Protein AF-A0A968H3D3-F1 (afdb_monomer_lite)

pLDDT: mean 86.33, std 16.42, range [40.34, 98.81]

Structure (mmCIF, N/CA/C/O backbone):
data_AF-A0A968H3D3-F1
#
_entry.id   AF-A0A968H3D3-F1
#
loop_
_atom_site.group_PDB
_atom_site.id
_atom_site.type_symbol
_atom_site.label_atom_id
_atom_site.label_alt_id
_atom_site.label_comp_id
_atom_site.label_asym_id
_atom_site.label_entity_id
_atom_site.label_seq_id
_atom_site.pdbx_PDB_ins_code
_atom_site.Cartn_x
_atom_site.Cartn_y
_atom_site.Cartn_z
_atom_site.occupancy
_atom_site.B_iso_or_equiv
_atom_site.auth_seq_id
_atom_site.auth_comp_id
_atom_site.auth_asym_id
_atom_site.auth_atom_id
_atom_site.pdbx_PDB_model_num
ATOM 1 N N . MET A 1 1 ? 1.248 72.656 77.414 1.00 42.53 1 MET A N 1
ATOM 2 C CA . MET A 1 1 ? 0.380 71.490 77.136 1.00 42.53 1 MET A CA 1
ATOM 3 C C . MET A 1 1 ? 0.170 71.412 75.631 1.00 42.53 1 MET A C 1
ATOM 5 O O . MET A 1 1 ? -0.145 72.420 75.017 1.00 42.53 1 MET A O 1
ATOM 9 N N . SER A 1 2 ? 0.508 70.263 75.048 1.00 40.34 2 SER A N 1
ATOM 10 C CA . SER A 1 2 ? 0.673 70.018 73.610 1.00 40.34 2 SER A CA 1
ATOM 11 C C . SER A 1 2 ? -0.665 69.944 72.862 1.00 40.34 2 SER A C 1
ATOM 13 O O . SER A 1 2 ? -1.553 69.200 73.268 1.00 40.34 2 SER A O 1
ATOM 15 N N . SER A 1 3 ? -0.768 70.668 71.743 1.00 40.62 3 SER A N 1
ATOM 16 C CA . SER A 1 3 ? -1.769 70.445 70.694 1.00 40.62 3 SER A CA 1
ATOM 17 C C . SER A 1 3 ? -1.180 69.486 69.652 1.00 40.62 3 SER A C 1
ATOM 19 O O . SER A 1 3 ? -0.174 69.794 69.011 1.00 40.62 3 SER A O 1
ATOM 21 N N . ARG A 1 4 ? -1.769 68.292 69.524 1.00 46.22 4 ARG A N 1
ATOM 22 C CA . ARG A 1 4 ? -1.432 67.283 68.508 1.00 46.22 4 ARG A CA 1
ATOM 23 C C . ARG A 1 4 ? -2.365 67.448 67.307 1.00 46.22 4 ARG A C 1
ATOM 25 O O . ARG A 1 4 ? -3.536 67.094 67.390 1.00 46.22 4 ARG A O 1
ATOM 32 N N . ALA A 1 5 ? -1.826 67.899 66.177 1.00 46.91 5 ALA A N 1
ATOM 33 C CA . ALA A 1 5 ? -2.468 67.766 64.873 1.00 46.91 5 ALA A CA 1
ATOM 34 C C . ALA A 1 5 ? -2.236 66.345 64.319 1.00 46.91 5 ALA A C 1
ATOM 36 O O . ALA A 1 5 ? -1.096 65.904 64.160 1.00 46.91 5 ALA A O 1
ATOM 37 N N . GLN A 1 6 ? -3.317 65.613 64.042 1.00 51.62 6 GLN A N 1
ATOM 38 C CA . GLN A 1 6 ? -3.284 64.318 63.360 1.00 51.62 6 GLN A CA 1
ATOM 39 C C . GLN A 1 6 ? -3.041 64.514 61.856 1.00 51.62 6 GLN A C 1
ATOM 41 O O . GLN A 1 6 ? -3.842 65.127 61.156 1.00 51.62 6 GLN A O 1
ATOM 46 N N . SER A 1 7 ? -1.943 63.949 61.348 1.00 45.75 7 SER A N 1
ATOM 47 C CA . SER A 1 7 ? -1.668 63.802 59.916 1.00 45.75 7 SER A CA 1
ATOM 48 C C . SER A 1 7 ? -2.278 62.490 59.409 1.00 45.75 7 SER A C 1
ATOM 50 O O . SER A 1 7 ? -1.820 61.398 59.754 1.00 45.75 7 SER A O 1
ATOM 52 N N . ALA A 1 8 ? -3.332 62.591 58.597 1.00 50.09 8 ALA A N 1
ATOM 53 C CA . ALA A 1 8 ? -3.957 61.458 57.923 1.00 50.09 8 ALA A CA 1
ATOM 54 C C . ALA A 1 8 ? -3.057 60.950 56.778 1.00 50.09 8 ALA A C 1
ATOM 56 O O . ALA A 1 8 ? -3.019 61.516 55.683 1.00 50.09 8 ALA A O 1
ATOM 57 N N . ARG A 1 9 ? -2.328 59.852 57.016 1.00 47.88 9 ARG A N 1
ATOM 58 C CA . ARG A 1 9 ? -1.594 59.118 55.973 1.00 47.88 9 ARG A CA 1
ATOM 59 C C . ARG A 1 9 ? -2.582 58.434 55.019 1.00 47.88 9 ARG A C 1
ATOM 61 O O . ARG A 1 9 ? -3.227 57.454 55.382 1.00 47.88 9 ARG A O 1
ATOM 68 N N . ARG A 1 10 ? -2.662 58.914 53.773 1.00 53.88 10 ARG A N 1
ATOM 69 C CA . ARG A 1 10 ? -3.322 58.214 52.656 1.00 53.88 10 ARG A CA 1
ATOM 70 C C . ARG A 1 10 ? -2.590 56.892 52.369 1.00 53.88 10 ARG A C 1
ATOM 72 O O . ARG A 1 10 ? -1.419 56.910 52.000 1.00 53.88 10 ARG A O 1
ATOM 79 N N . GLN A 1 11 ? -3.265 55.751 52.530 1.00 56.97 11 GLN A N 1
ATOM 80 C CA . GLN A 1 11 ? -2.747 54.440 52.111 1.00 56.97 11 GLN A CA 1
ATOM 81 C C . GLN A 1 11 ? -2.786 54.279 50.573 1.00 56.97 11 GLN A C 1
ATOM 83 O O . GLN A 1 11 ? -3.641 54.873 49.911 1.00 56.97 11 GLN A O 1
ATOM 88 N N . PRO A 1 12 ? -1.872 53.495 49.964 1.00 47.62 12 PRO A N 1
ATOM 89 C CA . PRO A 1 12 ? -1.638 53.541 48.526 1.00 47.62 12 PRO A CA 1
ATOM 90 C C . PRO A 1 12 ? -2.613 52.644 47.744 1.00 47.62 12 PRO A C 1
ATOM 92 O O . PRO A 1 12 ? -2.563 51.418 47.816 1.00 47.62 12 PRO A O 1
ATOM 95 N N . ILE A 1 13 ? -3.415 53.260 46.872 1.00 54.00 13 ILE A N 1
ATOM 96 C CA . ILE A 1 13 ? -4.361 52.628 45.920 1.00 54.00 13 ILE A CA 1
ATOM 97 C C . ILE A 1 13 ? -3.657 51.670 44.913 1.00 54.00 13 ILE A C 1
ATOM 99 O O . ILE A 1 13 ? -4.295 50.908 44.186 1.00 54.00 13 ILE A O 1
ATOM 103 N N . ARG A 1 14 ? -2.315 51.650 44.876 1.00 54.28 14 ARG A N 1
ATOM 104 C CA . ARG A 1 14 ? -1.499 50.875 43.920 1.00 54.28 14 ARG A CA 1
ATOM 105 C C . ARG A 1 14 ? -1.550 49.350 44.116 1.00 54.28 14 ARG A C 1
ATOM 107 O O . ARG A 1 14 ? -1.437 48.623 43.132 1.00 54.28 14 ARG A O 1
ATOM 114 N N . SER A 1 15 ? -1.756 48.846 45.337 1.00 56.97 15 SER A N 1
ATOM 115 C CA . SER A 1 15 ? -1.702 47.397 45.624 1.00 56.97 15 SER A CA 1
ATOM 116 C C . SER A 1 15 ? -2.916 46.616 45.093 1.00 56.97 15 SER A C 1
ATOM 118 O O . SER A 1 15 ? -2.787 45.450 44.714 1.00 56.97 15 SER A O 1
ATOM 120 N N . GLY A 1 16 ? -4.084 47.263 45.009 1.00 59.69 16 GLY A N 1
ATOM 121 C CA . GLY A 1 16 ? -5.316 46.673 44.477 1.00 59.69 16 GLY A CA 1
ATOM 122 C C . GLY A 1 16 ? -5.274 46.471 42.962 1.00 59.69 16 GLY A C 1
ATOM 123 O O . GLY A 1 16 ? -5.655 45.408 42.479 1.00 59.69 16 GLY A O 1
ATOM 124 N N . ARG A 1 17 ? -4.728 47.444 42.214 1.00 62.12 17 ARG A N 1
ATOM 125 C CA . ARG A 1 17 ? -4.589 47.365 40.746 1.00 62.12 17 ARG A CA 1
ATOM 126 C C . ARG A 1 17 ? -3.633 46.255 40.306 1.00 62.12 17 ARG A C 1
ATOM 128 O O . ARG A 1 17 ? -3.959 45.522 39.383 1.00 62.12 17 ARG A O 1
ATOM 135 N N . ALA A 1 18 ? -2.508 46.072 41.000 1.00 67.12 18 ALA A N 1
ATOM 136 C CA . ALA A 1 18 ? -1.553 45.004 40.687 1.00 67.12 18 ALA A CA 1
ATOM 137 C C . ALA A 1 18 ? -2.125 43.599 40.965 1.00 67.12 18 ALA A C 1
ATOM 139 O O . ALA A 1 18 ? -1.944 42.678 40.169 1.00 67.12 18 ALA A O 1
ATOM 140 N N . LYS A 1 19 ? -2.871 43.433 42.068 1.00 68.25 19 LYS A N 1
ATOM 141 C CA . LYS A 1 19 ? -3.573 42.174 42.374 1.00 68.25 19 LYS A CA 1
ATOM 142 C C . LYS A 1 19 ? -4.694 41.885 41.372 1.00 68.25 19 LYS A C 1
ATOM 144 O O . LYS A 1 19 ? -4.890 40.725 41.012 1.00 68.25 19 LYS A O 1
ATOM 149 N N . LEU A 1 20 ? -5.406 42.919 40.919 1.00 70.19 20 LEU A N 1
ATOM 150 C CA . LEU A 1 20 ? -6.442 42.801 39.894 1.00 70.19 20 LEU A CA 1
ATOM 151 C C . LEU A 1 20 ? -5.838 42.415 38.533 1.00 70.19 20 LEU A C 1
ATOM 153 O O . LEU A 1 20 ? -6.339 41.489 37.905 1.00 70.19 20 LEU A O 1
ATOM 157 N N . ASP A 1 21 ? -4.719 43.030 38.137 1.00 78.38 21 ASP A N 1
ATOM 158 C CA . ASP A 1 21 ? -4.013 42.717 36.885 1.00 78.38 21 ASP A CA 1
ATOM 159 C C . ASP A 1 21 ? -3.438 41.289 36.892 1.00 78.38 21 ASP A C 1
ATOM 161 O O . ASP A 1 21 ? -3.564 40.543 35.922 1.00 78.38 21 ASP A O 1
ATOM 165 N N . MET A 1 22 ? -2.895 40.833 38.028 1.00 76.94 22 MET A N 1
ATOM 166 C CA . MET A 1 22 ? -2.416 39.453 38.175 1.00 76.94 22 MET A CA 1
ATOM 167 C C . MET A 1 22 ? -3.556 38.426 38.093 1.00 76.94 22 MET A C 1
ATOM 169 O O . MET A 1 22 ? -3.393 37.370 37.478 1.00 76.94 22 MET A O 1
ATOM 173 N N . ARG A 1 23 ? -4.716 38.719 38.698 1.00 83.56 23 ARG A N 1
ATOM 174 C CA . ARG A 1 23 ? -5.911 37.863 38.598 1.00 83.56 23 ARG A CA 1
ATOM 175 C C . ARG A 1 23 ? -6.430 37.820 37.165 1.00 83.56 23 ARG A C 1
ATOM 177 O O . ARG A 1 23 ? -6.645 36.728 36.652 1.00 83.56 23 ARG A O 1
ATOM 184 N N . LEU A 1 24 ? -6.524 38.973 36.503 1.00 83.69 24 LEU A N 1
ATOM 185 C CA . LEU A 1 24 ? -6.956 39.077 35.111 1.00 83.69 24 LEU A CA 1
ATOM 186 C C . LEU A 1 24 ? -6.040 38.270 34.178 1.00 83.69 24 LEU A C 1
ATOM 188 O O . LEU A 1 24 ? -6.525 37.466 33.386 1.00 83.69 24 LEU A O 1
ATOM 192 N N . ARG A 1 25 ? -4.713 38.392 34.329 1.00 83.75 25 ARG A N 1
ATOM 193 C CA . ARG A 1 25 ? -3.731 37.615 33.550 1.00 83.75 2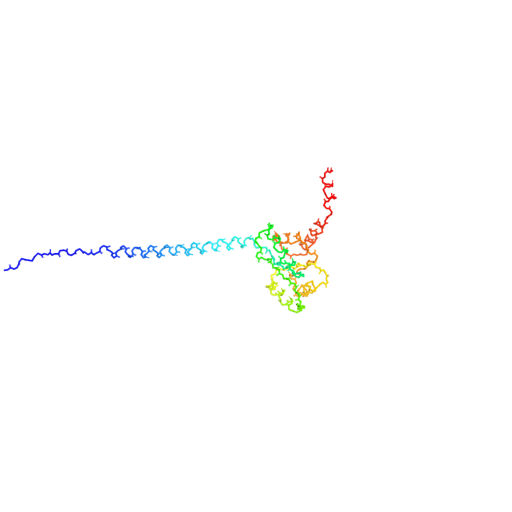5 ARG A CA 1
ATOM 194 C C . ARG A 1 25 ? -3.882 36.107 33.756 1.00 83.75 25 ARG A C 1
ATOM 196 O O . ARG A 1 25 ? -3.844 35.356 32.783 1.00 83.75 25 ARG A O 1
ATOM 203 N N . ARG A 1 26 ? -4.095 35.659 34.999 1.00 85.50 26 ARG A N 1
ATOM 204 C CA . ARG A 1 26 ? -4.333 34.238 35.312 1.00 85.50 26 ARG A CA 1
ATOM 205 C C . ARG A 1 26 ? -5.624 33.730 34.674 1.00 85.50 26 ARG A C 1
ATOM 207 O O . ARG A 1 26 ? -5.602 32.669 34.056 1.00 85.50 26 ARG A O 1
ATOM 214 N N . THR A 1 27 ? -6.709 34.498 34.754 1.00 85.50 27 THR A N 1
ATOM 215 C CA . THR A 1 27 ? -7.994 34.149 34.132 1.00 85.50 27 THR A CA 1
ATOM 216 C C . THR A 1 27 ? -7.877 34.071 32.609 1.00 85.50 27 THR A C 1
ATOM 218 O O . THR A 1 27 ? -8.320 33.092 32.014 1.00 85.50 27 THR A O 1
ATOM 221 N N . VAL A 1 28 ? -7.206 35.032 31.965 1.00 84.38 28 VAL A N 1
ATOM 222 C CA . VAL A 1 28 ? -6.965 35.009 30.509 1.00 84.38 28 VAL A CA 1
ATOM 223 C C . VAL A 1 28 ? -6.132 33.792 30.100 1.00 84.38 28 VAL A C 1
ATOM 225 O O . VAL A 1 28 ? -6.434 33.139 29.102 1.00 84.38 28 VAL A O 1
ATOM 228 N N . GLN A 1 29 ? -5.104 33.436 30.874 1.00 85.44 29 GLN A N 1
ATOM 229 C CA . GLN A 1 29 ? -4.275 32.265 30.587 1.00 85.44 29 GLN A CA 1
ATOM 230 C C . GLN A 1 29 ? -5.044 30.947 30.767 1.00 85.44 29 GLN A C 1
ATOM 232 O O . GLN A 1 29 ? -4.891 30.032 29.956 1.00 85.44 29 GLN A O 1
ATOM 237 N N . GLN A 1 30 ? -5.900 30.853 31.787 1.00 87.62 30 GLN A N 1
ATOM 238 C CA . GLN A 1 30 ? -6.786 29.706 31.997 1.00 87.62 30 GLN A CA 1
ATOM 239 C C . GLN A 1 30 ? -7.806 29.564 30.861 1.00 87.62 30 GLN A C 1
ATOM 241 O O . GLN A 1 30 ? -7.960 28.468 30.327 1.00 87.62 30 GLN A O 1
ATOM 246 N N . LEU A 1 31 ? -8.430 30.665 30.428 1.00 83.94 31 LEU A N 1
ATOM 247 C CA . LEU A 1 31 ? -9.352 30.674 29.289 1.00 83.94 31 LEU A CA 1
ATOM 248 C C . LEU A 1 31 ? -8.654 30.259 27.989 1.00 83.94 31 LEU A C 1
ATOM 250 O O . LEU A 1 31 ? -9.187 29.431 27.257 1.00 83.94 31 LEU A O 1
ATOM 254 N N . ARG A 1 32 ? -7.434 30.748 27.725 1.00 87.38 32 ARG A N 1
ATOM 255 C CA . ARG A 1 32 ? -6.638 30.315 26.561 1.00 87.38 32 ARG A CA 1
ATOM 256 C C . ARG A 1 32 ? -6.365 28.810 26.574 1.00 87.38 32 ARG A C 1
ATOM 258 O O . ARG A 1 32 ? -6.574 28.157 25.558 1.00 87.38 32 ARG A O 1
ATOM 265 N N . ARG A 1 33 ? -5.954 28.247 27.717 1.00 83.62 33 ARG A N 1
ATOM 266 C CA . ARG A 1 33 ? -5.719 26.796 27.864 1.00 83.62 33 ARG A CA 1
ATOM 267 C C . ARG A 1 33 ? -7.004 25.985 27.695 1.00 83.62 33 ARG A C 1
ATOM 269 O O . ARG A 1 33 ? -6.989 24.946 27.035 1.00 83.62 33 ARG A O 1
ATOM 276 N N . ALA A 1 34 ? -8.117 26.459 28.253 1.00 83.69 34 ALA A N 1
ATOM 277 C CA . ALA A 1 34 ? -9.422 25.821 28.105 1.00 83.69 34 ALA A CA 1
ATOM 278 C C . ALA A 1 34 ? -9.898 25.836 26.643 1.00 83.69 34 ALA A C 1
ATOM 280 O O . ALA A 1 34 ? -10.326 24.799 26.139 1.00 83.69 34 ALA A O 1
ATOM 281 N N . LEU A 1 35 ? -9.739 26.962 25.938 1.00 84.12 35 LEU A N 1
ATOM 282 C CA . LEU A 1 35 ? -10.045 27.086 24.511 1.00 84.12 35 LEU A CA 1
ATOM 283 C C . LEU A 1 35 ? -9.152 26.189 23.647 1.00 84.12 35 LEU A C 1
ATOM 285 O O . LEU A 1 35 ? -9.671 25.484 22.791 1.00 84.12 35 LEU A O 1
ATOM 289 N N . GLN A 1 36 ? -7.841 26.141 23.901 1.00 79.62 36 GLN A N 1
ATOM 290 C CA . GLN A 1 36 ? -6.923 25.229 23.201 1.00 79.62 36 GLN A CA 1
ATOM 291 C C . GLN A 1 36 ? -7.308 23.759 23.418 1.00 79.62 36 GLN A C 1
ATOM 293 O O . GLN A 1 36 ? -7.336 22.966 22.478 1.00 79.62 36 GLN A O 1
ATOM 298 N N . THR A 1 37 ? -7.675 23.397 24.648 1.00 81.94 37 THR A N 1
ATOM 299 C CA . THR A 1 37 ? -8.113 22.035 24.982 1.00 81.94 37 THR A CA 1
ATOM 300 C C . THR A 1 37 ? -9.444 21.697 24.312 1.00 81.94 37 THR A C 1
ATOM 302 O O . THR A 1 37 ? -9.612 20.591 23.795 1.00 81.94 37 THR A O 1
ATOM 305 N N . LEU A 1 38 ? -10.389 22.640 24.288 1.00 80.62 38 LEU A N 1
ATOM 306 C CA . LEU A 1 38 ? -11.679 22.479 23.624 1.00 80.62 38 LEU A CA 1
ATOM 307 C C . LEU A 1 38 ? -11.514 22.368 22.104 1.00 80.62 38 LEU A C 1
ATOM 309 O O . LEU A 1 38 ? -12.082 21.454 21.517 1.00 80.62 38 LEU A O 1
ATOM 313 N N . ALA A 1 39 ? -10.682 23.206 21.483 1.00 75.75 39 ALA A N 1
ATOM 314 C CA . ALA A 1 39 ? -10.349 23.129 20.061 1.00 75.75 39 ALA A CA 1
ATOM 315 C C . ALA A 1 39 ? -9.720 21.773 19.707 1.00 75.75 39 ALA A C 1
ATOM 317 O O . ALA A 1 39 ? -10.175 21.104 18.782 1.00 75.75 39 ALA A O 1
ATOM 318 N N . ALA A 1 40 ? -8.765 21.293 20.510 1.00 71.19 40 ALA A N 1
ATOM 319 C CA . ALA A 1 40 ? -8.177 19.967 20.335 1.00 71.19 40 ALA A CA 1
ATOM 320 C C . ALA A 1 40 ? -9.195 18.830 20.553 1.00 71.19 40 ALA A C 1
ATOM 322 O O . ALA A 1 40 ? -9.078 17.767 19.946 1.00 71.19 40 ALA A O 1
ATOM 323 N N . AR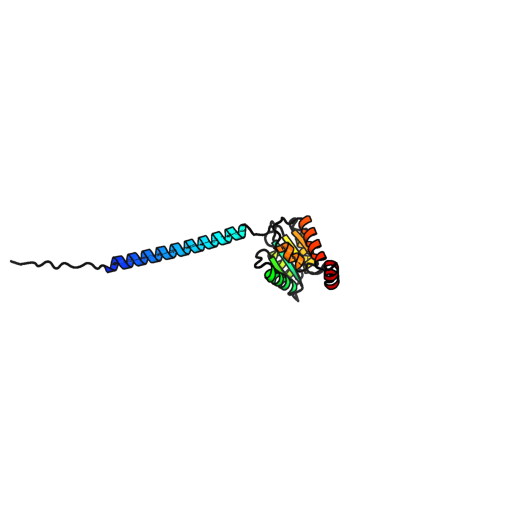G A 1 41 ? -10.203 19.007 21.419 1.00 73.38 41 ARG A N 1
ATOM 324 C CA . ARG A 1 41 ? -11.296 18.032 21.607 1.00 73.38 41 ARG A CA 1
ATOM 325 C C . ARG A 1 41 ? -12.309 18.067 20.463 1.00 73.38 41 ARG A C 1
ATOM 327 O O . ARG A 1 41 ? -12.777 17.004 20.076 1.00 73.38 41 ARG A O 1
ATOM 334 N N . ILE A 1 42 ? -12.632 19.239 19.918 1.00 70.31 42 ILE A N 1
ATOM 335 C CA . ILE A 1 42 ? -13.513 19.398 18.751 1.00 70.31 42 ILE A CA 1
ATOM 336 C C . ILE A 1 42 ? -12.838 18.819 17.504 1.00 70.31 42 ILE A C 1
ATOM 338 O O . ILE A 1 42 ? -13.479 18.061 16.783 1.00 70.31 42 ILE A O 1
ATOM 342 N N . CYS A 1 43 ? -11.544 19.087 17.304 1.00 58.62 43 CYS A N 1
ATOM 343 C CA . CYS A 1 43 ? -10.737 18.492 16.239 1.00 58.62 43 CYS A CA 1
ATOM 344 C C . CYS A 1 43 ? -10.728 16.957 16.346 1.00 58.62 43 CYS A C 1
ATOM 346 O O . CYS A 1 43 ? -11.179 16.276 15.430 1.00 58.62 43 CYS A O 1
ATOM 348 N N . ARG A 1 44 ? -10.392 16.411 17.528 1.00 58.62 44 ARG A N 1
ATOM 349 C CA . ARG A 1 44 ? -10.422 14.958 17.782 1.00 58.62 44 ARG A CA 1
ATOM 350 C C . ARG A 1 44 ? -11.816 14.333 17.645 1.00 58.62 44 ARG A C 1
ATOM 352 O O . ARG A 1 44 ? -11.929 13.188 17.220 1.00 58.62 44 ARG A O 1
ATOM 359 N N . ARG A 1 45 ? -12.891 15.052 17.995 1.00 54.72 45 ARG A N 1
ATOM 360 C CA . ARG A 1 45 ? -14.283 14.585 17.820 1.00 54.72 45 ARG A CA 1
ATOM 361 C C . ARG A 1 45 ? -14.751 14.632 16.364 1.00 54.72 45 ARG A C 1
ATOM 363 O O . ARG A 1 45 ? -15.547 13.778 15.992 1.00 54.72 45 ARG A O 1
ATOM 370 N N . ARG A 1 46 ? -14.280 15.593 15.559 1.00 51.28 46 ARG A N 1
ATOM 371 C CA . ARG A 1 46 ? -14.513 15.617 14.105 1.00 51.28 46 ARG A CA 1
ATOM 372 C C . ARG A 1 46 ? -13.736 14.498 13.411 1.00 51.28 46 ARG A C 1
ATOM 374 O O . ARG A 1 46 ? -14.357 13.732 12.694 1.00 51.28 46 ARG A O 1
ATOM 381 N N . GLN A 1 47 ? -12.452 14.323 13.733 1.00 48.72 47 GLN A N 1
ATOM 382 C CA . GLN A 1 47 ? -11.613 13.243 13.194 1.00 48.72 47 GLN A CA 1
ATOM 383 C C . GLN A 1 47 ? -12.154 11.846 13.537 1.00 48.72 47 GLN A C 1
ATOM 385 O O . GLN A 1 47 ? -12.206 10.986 12.672 1.00 48.72 47 GLN A O 1
ATOM 390 N N . ARG A 1 48 ? -12.656 11.612 14.761 1.00 46.56 48 ARG A N 1
ATOM 391 C CA . ARG A 1 48 ? -13.286 10.324 15.131 1.00 46.56 48 ARG A CA 1
ATOM 392 C C . ARG A 1 48 ? -14.570 9.987 14.363 1.00 46.56 48 ARG A C 1
ATOM 394 O O . ARG A 1 48 ? -14.987 8.838 14.399 1.00 46.56 48 ARG A O 1
ATOM 401 N N . ARG A 1 49 ? -15.217 10.962 13.719 1.00 46.88 49 ARG A N 1
ATOM 402 C CA . ARG A 1 49 ? -16.401 10.745 12.870 1.00 46.88 49 ARG A CA 1
ATOM 403 C C . ARG A 1 49 ? -16.050 10.499 11.398 1.00 46.88 49 ARG A C 1
ATOM 405 O O . ARG A 1 49 ? -16.948 10.190 10.629 1.00 46.88 49 ARG A O 1
ATOM 412 N N . THR A 1 50 ? -14.778 10.635 11.026 1.00 53.31 50 THR A N 1
ATOM 413 C CA . THR A 1 50 ? -14.283 10.573 9.642 1.00 53.31 50 THR A CA 1
ATOM 414 C C . THR A 1 50 ? -12.987 9.764 9.541 1.00 53.31 50 THR A C 1
ATOM 416 O O . THR A 1 50 ? -12.161 10.042 8.677 1.00 53.31 50 THR A O 1
ATOM 419 N N . MET A 1 51 ? -12.740 8.833 10.470 1.00 55.50 51 MET A N 1
ATOM 420 C CA . MET A 1 51 ? -11.617 7.907 10.329 1.00 55.50 51 MET A CA 1
ATOM 421 C C . MET A 1 51 ? -12.098 6.741 9.467 1.00 55.50 51 MET A C 1
ATOM 423 O O . MET A 1 51 ? -13.087 6.108 9.842 1.00 55.50 51 MET A O 1
ATOM 427 N N . PRO A 1 52 ? -11.443 6.472 8.335 1.00 63.44 52 PRO A N 1
ATOM 428 C CA . PRO A 1 52 ? -11.775 5.321 7.514 1.00 63.44 52 PRO A CA 1
ATOM 429 C C . PRO A 1 52 ? -11.559 4.034 8.306 1.00 63.44 52 PRO A C 1
ATOM 431 O O . PRO A 1 52 ? -10.735 3.971 9.225 1.00 63.44 52 PRO A O 1
ATOM 434 N N . ALA A 1 53 ? -12.339 3.012 7.963 1.00 80.25 53 ALA A N 1
ATOM 435 C CA . ALA A 1 53 ? -12.455 1.782 8.743 1.00 80.25 53 ALA A CA 1
ATOM 436 C C . ALA A 1 53 ? -11.166 0.936 8.768 1.00 80.25 53 ALA A C 1
ATOM 438 O O . ALA A 1 53 ? -11.064 -0.014 9.544 1.00 80.25 53 ALA A O 1
ATOM 439 N N . PHE A 1 54 ? -10.176 1.276 7.940 1.00 94.00 54 PHE A N 1
ATOM 440 C CA . PHE A 1 54 ? -8.953 0.510 7.746 1.00 94.00 54 PHE A CA 1
ATOM 441 C C . PHE A 1 54 ? -7.749 1.409 7.450 1.00 94.00 54 PHE A C 1
ATOM 443 O O . PHE A 1 54 ? -7.869 2.572 7.056 1.00 94.00 54 PHE A O 1
ATOM 450 N N . ARG A 1 55 ? -6.557 0.853 7.660 1.00 96.06 55 ARG A N 1
ATOM 451 C CA . ARG A 1 55 ? -5.277 1.477 7.322 1.00 96.06 55 ARG A CA 1
ATOM 452 C C . ARG A 1 55 ? -4.885 1.135 5.890 1.00 96.06 55 ARG A C 1
ATOM 454 O O . ARG A 1 55 ? -5.131 0.018 5.447 1.00 96.06 55 ARG A O 1
ATOM 461 N N . ILE A 1 56 ? -4.220 2.060 5.199 1.00 98.12 56 ILE A N 1
ATOM 462 C CA . ILE A 1 56 ? -3.722 1.844 3.837 1.00 98.12 56 ILE A CA 1
ATOM 463 C C . ILE A 1 56 ? -2.203 2.008 3.815 1.00 98.12 56 ILE A C 1
ATOM 465 O O . ILE A 1 56 ? -1.668 2.999 4.315 1.00 98.12 56 ILE A O 1
ATOM 469 N N . VAL A 1 57 ? -1.500 1.055 3.209 1.00 98.56 57 VAL A N 1
ATOM 470 C CA . VAL A 1 57 ? -0.055 1.136 2.969 1.00 98.56 57 VAL A CA 1
ATOM 471 C C . VAL A 1 57 ? 0.214 0.949 1.482 1.00 98.56 57 VAL A C 1
ATOM 473 O O . VAL A 1 57 ? -0.131 -0.079 0.914 1.00 98.56 57 VAL A O 1
ATOM 476 N N . VAL A 1 58 ? 0.840 1.936 0.850 1.00 98.75 58 VAL A N 1
ATOM 477 C CA . VAL A 1 58 ? 1.321 1.864 -0.531 1.00 98.75 58 VAL A CA 1
ATOM 478 C C . VAL A 1 58 ? 2.786 1.447 -0.502 1.00 98.75 58 VAL A C 1
ATOM 480 O O . VAL A 1 58 ? 3.606 2.135 0.102 1.00 98.75 58 VAL A O 1
ATOM 483 N N . ALA A 1 59 ? 3.114 0.334 -1.145 1.00 98.69 59 ALA A N 1
ATOM 484 C CA . ALA A 1 59 ? 4.453 -0.236 -1.195 1.00 98.69 59 ALA A CA 1
ATOM 485 C C . ALA A 1 59 ? 4.884 -0.446 -2.653 1.00 98.69 59 ALA A C 1
ATOM 487 O O . ALA A 1 59 ? 4.250 -1.199 -3.387 1.00 98.69 59 ALA A O 1
ATOM 488 N N . ALA A 1 60 ? 5.946 0.228 -3.089 1.00 98.56 60 ALA A N 1
ATOM 489 C CA . ALA A 1 60 ? 6.361 0.238 -4.494 1.00 98.56 60 ALA A CA 1
ATOM 490 C C . ALA A 1 60 ? 7.869 0.471 -4.645 1.00 98.56 60 ALA A C 1
ATOM 492 O O . ALA A 1 60 ? 8.550 0.785 -3.670 1.00 98.56 60 ALA A O 1
ATOM 493 N N . HIS A 1 61 ? 8.395 0.328 -5.861 1.00 98.12 61 HIS A N 1
ATOM 494 C CA . HIS A 1 61 ? 9.801 0.611 -6.154 1.00 98.12 61 HIS A CA 1
ATOM 495 C C . HIS A 1 61 ? 10.101 2.118 -6.135 1.00 98.12 61 HIS A C 1
ATOM 497 O O . HIS A 1 61 ? 9.357 2.919 -6.707 1.00 98.12 61 HIS A O 1
ATOM 503 N N . GLY A 1 62 ? 11.215 2.486 -5.497 1.00 96.50 62 GLY A N 1
ATOM 504 C CA . GLY A 1 62 ? 11.685 3.861 -5.338 1.00 96.50 62 GLY A CA 1
ATOM 505 C C . GLY A 1 62 ? 10.596 4.811 -4.837 1.00 96.50 62 GLY A C 1
ATOM 506 O O . GLY A 1 62 ? 9.778 4.477 -3.977 1.00 96.50 62 GLY A O 1
ATOM 507 N N . GLU A 1 63 ? 10.537 5.990 -5.451 1.00 97.56 63 GLU A N 1
ATOM 508 C CA . GLU A 1 63 ? 9.620 7.067 -5.067 1.00 97.56 63 GLU A CA 1
ATOM 509 C C . GLU A 1 63 ? 8.176 6.879 -5.566 1.00 97.56 63 GLU A C 1
ATOM 511 O O . GLU A 1 63 ? 7.320 7.732 -5.327 1.00 97.56 63 GLU A O 1
ATOM 516 N N . LEU A 1 64 ? 7.847 5.770 -6.243 1.00 97.88 64 LEU A N 1
ATOM 517 C CA . LEU A 1 64 ? 6.495 5.563 -6.771 1.00 97.88 64 LEU A CA 1
ATOM 518 C C . LEU A 1 64 ? 5.439 5.566 -5.653 1.00 97.88 64 LEU A C 1
ATOM 520 O O . LEU A 1 64 ? 4.373 6.164 -5.808 1.00 97.88 64 LEU A O 1
ATOM 524 N N . ALA A 1 65 ? 5.747 4.962 -4.500 1.00 97.62 65 ALA A N 1
ATOM 525 C CA . ALA A 1 65 ? 4.826 4.908 -3.366 1.00 97.62 65 ALA A CA 1
ATOM 526 C C . ALA A 1 65 ? 4.539 6.303 -2.786 1.00 97.62 65 ALA A C 1
ATOM 528 O O . ALA A 1 65 ? 3.380 6.657 -2.549 1.00 97.62 65 ALA A O 1
ATOM 529 N N . SER A 1 66 ? 5.578 7.115 -2.568 1.00 97.88 66 SER A N 1
ATOM 530 C CA . SER A 1 66 ? 5.430 8.477 -2.042 1.00 97.88 66 SER A CA 1
ATOM 531 C C . SER A 1 66 ? 4.769 9.403 -3.065 1.00 97.88 66 SER A C 1
ATOM 533 O O . SER A 1 66 ? 3.914 10.211 -2.691 1.00 97.88 66 SER A O 1
ATOM 535 N N . GLY A 1 67 ? 5.079 9.236 -4.354 1.00 98.06 67 GLY A N 1
ATOM 536 C CA . GLY A 1 67 ? 4.422 9.928 -5.460 1.00 98.06 67 GLY A CA 1
ATOM 537 C C . GLY A 1 67 ? 2.922 9.637 -5.522 1.00 98.06 67 GLY A C 1
ATOM 538 O O . GLY A 1 67 ? 2.124 10.569 -5.616 1.00 98.06 67 GLY A O 1
ATOM 539 N N . PHE A 1 68 ? 2.517 8.372 -5.370 1.00 96.12 68 PHE A N 1
ATOM 540 C CA . PHE A 1 68 ? 1.105 7.974 -5.303 1.00 96.12 68 PHE A CA 1
ATOM 541 C C . PHE A 1 68 ? 0.357 8.650 -4.158 1.00 96.12 68 PHE A C 1
ATOM 543 O O . PHE A 1 68 ? -0.700 9.244 -4.375 1.00 96.12 68 PHE A O 1
ATOM 550 N N . VAL A 1 69 ? 0.911 8.598 -2.944 1.00 97.62 69 VAL A N 1
ATOM 551 C CA . VAL A 1 69 ? 0.285 9.229 -1.774 1.00 97.62 69 VAL A CA 1
ATOM 552 C C . VAL A 1 69 ? 0.224 10.749 -1.934 1.00 97.62 69 VAL A C 1
ATOM 554 O O . VAL A 1 69 ? -0.788 11.361 -1.595 1.00 97.62 69 VAL A O 1
ATOM 557 N N . THR A 1 70 ? 1.260 11.362 -2.508 1.00 98.12 70 THR A N 1
ATOM 558 C CA . THR A 1 70 ? 1.282 12.802 -2.801 1.00 98.12 70 THR A CA 1
ATOM 559 C C . THR A 1 70 ? 0.205 13.184 -3.816 1.00 98.12 70 THR A C 1
ATOM 561 O O . THR A 1 70 ? -0.551 14.122 -3.572 1.00 98.12 70 THR A O 1
ATOM 564 N N . ALA A 1 71 ? 0.072 12.436 -4.914 1.00 97.81 71 ALA A N 1
ATOM 565 C CA . ALA A 1 71 ? -0.964 12.668 -5.916 1.00 97.81 71 ALA A CA 1
ATOM 566 C C . ALA A 1 71 ? -2.372 12.505 -5.326 1.00 97.81 71 ALA A C 1
ATOM 568 O O . ALA A 1 71 ? -3.227 13.368 -5.517 1.00 97.81 71 ALA A O 1
ATOM 569 N N . ALA A 1 72 ? -2.606 11.448 -4.544 1.00 96.75 72 ALA A N 1
ATOM 570 C CA . ALA A 1 72 ? -3.889 11.242 -3.879 1.00 96.75 72 ALA A CA 1
ATOM 571 C C . ALA A 1 72 ? -4.203 12.361 -2.872 1.00 96.75 72 ALA A C 1
ATOM 573 O O . ALA A 1 72 ? -5.354 12.778 -2.776 1.00 96.75 72 ALA A O 1
ATOM 574 N N . ARG A 1 73 ? -3.196 12.913 -2.178 1.00 95.56 73 ARG A N 1
ATOM 575 C CA . ARG A 1 73 ? -3.362 14.036 -1.235 1.00 95.56 73 ARG A CA 1
ATOM 576 C C . ARG A 1 73 ? -3.808 15.320 -1.924 1.00 95.56 73 ARG A C 1
ATOM 578 O O . ARG A 1 73 ? -4.581 16.074 -1.341 1.00 95.56 73 ARG A O 1
ATOM 585 N N . LEU A 1 74 ? -3.381 15.559 -3.164 1.00 96.12 74 LEU A N 1
ATOM 586 C CA . LEU A 1 74 ? -3.869 16.695 -3.955 1.00 96.12 74 LEU A CA 1
ATOM 587 C C . LEU A 1 74 ? -5.369 16.589 -4.273 1.00 96.12 74 LEU A C 1
ATOM 589 O O . LEU A 1 74 ? -6.023 17.612 -4.445 1.00 96.12 74 LEU A O 1
ATOM 593 N N . ILE A 1 75 ? -5.910 15.369 -4.332 1.00 95.06 75 ILE A N 1
ATOM 594 C CA . ILE A 1 75 ? -7.318 15.100 -4.657 1.00 95.06 75 ILE A CA 1
ATOM 595 C C . ILE A 1 75 ? -8.170 15.027 -3.385 1.00 95.06 75 ILE A C 1
ATOM 597 O O . ILE A 1 75 ? -9.205 15.680 -3.283 1.00 95.06 75 ILE A O 1
ATOM 601 N N . CYS A 1 76 ? -7.734 14.226 -2.413 1.00 92.62 76 CYS A N 1
ATOM 602 C CA . CYS A 1 76 ? -8.514 13.858 -1.230 1.00 92.62 76 CYS A CA 1
ATOM 603 C C . CYS A 1 76 ? -8.205 14.731 -0.003 1.00 92.62 76 CYS A C 1
ATOM 605 O O . CYS A 1 76 ? -8.916 14.660 0.998 1.00 92.62 76 CYS A O 1
ATOM 607 N N . GLY A 1 77 ? -7.151 15.549 -0.057 1.00 92.19 77 GLY A N 1
ATOM 608 C CA . GLY A 1 77 ? -6.626 16.270 1.099 1.00 92.19 77 GLY A CA 1
ATOM 609 C C . GLY A 1 77 ? -5.790 15.378 2.021 1.00 92.19 77 GLY A C 1
ATOM 610 O O . GLY A 1 77 ? -5.233 14.363 1.607 1.00 92.19 77 GLY A O 1
ATOM 611 N N . GLU A 1 78 ? -5.663 15.783 3.285 1.00 89.81 78 GLU A N 1
ATOM 612 C CA . GLU A 1 78 ? -4.892 15.046 4.294 1.00 89.81 78 GLU A CA 1
ATOM 613 C C . GLU A 1 78 ? -5.471 13.649 4.559 1.00 89.81 78 GLU A C 1
ATOM 615 O O . GLU A 1 78 ? -6.662 13.504 4.829 1.00 89.81 78 GLU A O 1
ATOM 620 N N . MET A 1 79 ? -4.612 12.625 4.541 1.00 91.00 79 MET A N 1
ATOM 621 C CA . MET A 1 79 ? -4.990 11.218 4.730 1.00 91.00 79 MET A CA 1
ATOM 622 C C . MET A 1 79 ? -4.079 10.549 5.767 1.00 91.00 79 MET A C 1
ATOM 624 O O . MET A 1 79 ? -3.155 9.802 5.438 1.00 91.00 79 MET A O 1
ATOM 628 N N . ASP A 1 80 ? -4.336 10.811 7.050 1.00 89.81 80 ASP A N 1
ATOM 629 C CA . ASP A 1 80 ? -3.512 10.315 8.163 1.00 89.81 80 ASP A CA 1
ATOM 630 C C . ASP A 1 80 ? -3.463 8.778 8.272 1.00 89.81 80 ASP A C 1
ATOM 632 O O . ASP A 1 80 ? -2.577 8.239 8.940 1.00 89.81 80 ASP A O 1
ATOM 636 N N . HIS A 1 81 ? -4.387 8.064 7.625 1.00 91.94 81 HIS A N 1
ATOM 637 C CA . HIS A 1 81 ? -4.490 6.599 7.575 1.00 91.94 81 HIS A CA 1
ATOM 638 C C . HIS A 1 81 ? -3.711 5.949 6.424 1.00 91.94 81 HIS A C 1
ATOM 640 O O . HIS A 1 81 ? -3.644 4.721 6.373 1.00 91.94 81 HIS A O 1
ATOM 646 N N . VAL A 1 82 ? -3.123 6.745 5.525 1.00 96.50 82 VAL A N 1
ATOM 647 C CA . VAL A 1 82 ? -2.355 6.263 4.369 1.00 96.50 82 VAL A CA 1
ATOM 648 C C . VAL A 1 82 ? -0.858 6.420 4.639 1.00 96.50 82 VAL A C 1
ATOM 650 O O . VAL A 1 82 ? -0.397 7.462 5.113 1.00 96.50 82 VAL A O 1
ATOM 653 N N . ARG A 1 83 ? -0.065 5.387 4.353 1.00 98.06 83 ARG A N 1
ATOM 654 C CA . ARG A 1 83 ? 1.405 5.421 4.432 1.00 98.06 83 ARG A CA 1
ATOM 655 C C . ARG A 1 83 ? 2.029 4.965 3.122 1.00 98.06 83 ARG A C 1
ATOM 657 O O . ARG A 1 83 ? 1.449 4.146 2.423 1.00 98.06 83 ARG A O 1
ATOM 664 N N . ALA A 1 84 ? 3.213 5.487 2.820 1.00 98.38 84 ALA A N 1
ATOM 665 C CA . ALA A 1 84 ? 4.027 5.077 1.682 1.00 98.38 84 ALA A CA 1
ATOM 666 C C . ALA A 1 84 ? 5.309 4.400 2.177 1.00 98.38 84 ALA A C 1
ATOM 668 O O . ALA A 1 84 ? 5.919 4.876 3.135 1.00 98.38 84 ALA A O 1
ATOM 669 N N . VAL A 1 85 ? 5.723 3.329 1.503 1.00 98.62 85 VAL A N 1
ATOM 670 C CA . VAL A 1 85 ? 6.996 2.636 1.723 1.00 98.62 85 VAL A CA 1
ATOM 671 C C . VAL A 1 85 ? 7.638 2.372 0.360 1.00 98.62 85 VAL A C 1
ATOM 673 O O . VAL A 1 85 ? 7.160 1.541 -0.410 1.00 98.62 85 VAL A O 1
ATOM 676 N N . GLY A 1 86 ? 8.701 3.110 0.050 1.00 98.19 86 GLY A N 1
ATOM 677 C CA . GLY A 1 86 ? 9.517 2.888 -1.145 1.00 98.19 86 GLY A CA 1
ATOM 678 C C . GLY A 1 86 ? 10.535 1.774 -0.916 1.00 98.19 86 GLY A C 1
ATOM 679 O O . GLY A 1 86 ? 11.032 1.620 0.202 1.00 98.19 86 GLY A O 1
ATOM 680 N N . LEU A 1 87 ? 10.806 0.970 -1.943 1.00 98.12 87 LEU A N 1
ATOM 681 C CA . LEU A 1 87 ? 11.962 0.074 -2.002 1.00 98.12 87 LEU A CA 1
ATOM 682 C C . LEU A 1 87 ? 13.105 0.809 -2.698 1.00 98.12 87 LEU A C 1
ATOM 684 O O . LEU A 1 87 ? 13.029 1.059 -3.901 1.00 98.12 87 LEU A O 1
ATOM 688 N N . GLU A 1 88 ? 14.149 1.133 -1.949 1.00 96.62 88 GLU A N 1
ATOM 689 C CA . GLU A 1 88 ? 15.264 1.946 -2.417 1.00 96.62 88 GLU A CA 1
ATOM 690 C C . GLU A 1 88 ? 16.399 1.085 -2.992 1.00 96.62 88 GLU A C 1
ATOM 692 O O . GLU A 1 88 ? 16.538 -0.098 -2.651 1.00 96.62 88 GLU A O 1
ATOM 697 N N . PRO A 1 89 ? 17.260 1.655 -3.855 1.00 93.94 89 PRO A N 1
ATOM 698 C CA . PRO A 1 89 ? 18.464 0.975 -4.309 1.00 93.94 89 PRO A CA 1
ATOM 699 C C . PRO A 1 89 ? 19.337 0.525 -3.129 1.00 93.94 89 PRO A C 1
ATOM 701 O O . PRO A 1 89 ? 19.744 1.333 -2.297 1.00 93.94 89 PRO A O 1
ATOM 704 N N . GLY A 1 90 ? 19.659 -0.769 -3.084 1.00 92.38 90 GLY A N 1
ATOM 705 C CA . GLY A 1 90 ? 20.486 -1.360 -2.029 1.00 92.38 90 GLY A CA 1
ATOM 706 C C . GLY A 1 90 ? 19.714 -1.887 -0.817 1.00 92.38 90 GLY A C 1
ATOM 707 O O . GLY A 1 90 ? 20.338 -2.495 0.051 1.00 92.38 90 GLY A O 1
ATOM 708 N N . ASP A 1 91 ? 18.389 -1.723 -0.763 1.00 94.69 91 ASP A N 1
ATOM 709 C CA . ASP A 1 91 ? 17.577 -2.415 0.239 1.00 94.69 91 ASP A CA 1
ATOM 710 C C . ASP A 1 91 ? 17.626 -3.933 0.044 1.00 94.69 91 ASP A C 1
ATOM 712 O O . ASP A 1 91 ? 17.523 -4.447 -1.076 1.00 94.69 91 ASP A O 1
ATOM 716 N N . SER A 1 92 ? 17.712 -4.657 1.159 1.00 96.25 92 SER A N 1
ATOM 717 C CA . SER A 1 92 ? 17.439 -6.088 1.173 1.00 96.25 92 SER A CA 1
ATOM 718 C C . SER A 1 92 ? 15.933 -6.323 1.371 1.00 96.25 92 SER A C 1
ATOM 720 O O . SER A 1 92 ? 15.223 -5.455 1.894 1.00 96.25 92 SER A O 1
ATOM 722 N N . PRO A 1 93 ? 15.397 -7.493 0.981 1.00 94.75 93 PRO A N 1
ATOM 723 C CA . PRO A 1 93 ? 14.009 -7.839 1.278 1.00 94.75 93 PRO A CA 1
ATOM 724 C C . PRO A 1 93 ? 13.670 -7.749 2.772 1.00 94.75 93 PRO A C 1
ATOM 726 O O . PRO A 1 93 ? 12.556 -7.373 3.125 1.00 94.75 93 PRO A O 1
ATOM 729 N N . GLU A 1 94 ? 14.627 -8.060 3.646 1.00 97.06 94 GLU A N 1
ATOM 730 C CA . GLU A 1 94 ? 14.487 -8.012 5.102 1.00 97.06 94 GLU A CA 1
ATOM 731 C C . GLU A 1 94 ? 14.399 -6.570 5.612 1.00 97.06 94 GLU A C 1
ATOM 733 O O . GLU A 1 94 ? 13.457 -6.251 6.338 1.00 97.06 94 GLU A O 1
ATOM 738 N N . SER A 1 95 ? 15.304 -5.679 5.181 1.00 97.19 95 SER A N 1
ATOM 739 C CA . SER A 1 95 ? 15.252 -4.265 5.585 1.00 97.19 95 SER A CA 1
ATOM 740 C C . SER A 1 95 ? 13.963 -3.596 5.103 1.00 97.19 95 SER A C 1
ATOM 742 O O . SER A 1 95 ? 13.339 -2.818 5.829 1.00 97.19 95 SER A O 1
ATOM 744 N N . PHE A 1 96 ? 13.506 -3.944 3.898 1.00 98.19 96 PHE A N 1
ATOM 745 C CA . PHE A 1 96 ? 12.222 -3.485 3.386 1.00 98.19 96 PHE A CA 1
ATOM 746 C C . PHE A 1 96 ? 11.042 -4.047 4.194 1.00 98.19 96 PHE A C 1
ATOM 748 O O . PHE A 1 96 ? 10.100 -3.313 4.500 1.00 98.19 96 PHE A O 1
ATOM 755 N N . ALA A 1 97 ? 11.087 -5.329 4.572 1.00 97.94 97 ALA A N 1
ATOM 756 C CA . ALA A 1 97 ? 10.052 -5.969 5.381 1.00 97.94 97 ALA A CA 1
ATOM 757 C C . ALA A 1 97 ? 9.893 -5.329 6.760 1.00 97.94 97 ALA A C 1
ATOM 759 O O . ALA A 1 97 ? 8.761 -5.163 7.215 1.00 97.94 97 ALA A O 1
ATOM 760 N N . GLU A 1 98 ? 10.989 -4.923 7.398 1.00 97.56 98 GLU A N 1
ATOM 761 C CA . GLU A 1 98 ? 10.952 -4.204 8.673 1.00 97.56 98 GLU A CA 1
ATOM 762 C C . GLU A 1 98 ? 10.204 -2.872 8.539 1.00 97.56 98 GLU A C 1
ATOM 764 O O . GLU A 1 98 ? 9.233 -2.635 9.264 1.00 97.56 98 GLU A O 1
ATOM 769 N N . ARG A 1 99 ? 10.568 -2.044 7.547 1.00 98.06 99 ARG A N 1
ATOM 770 C CA . ARG A 1 99 ? 9.880 -0.766 7.288 1.00 98.06 99 ARG A CA 1
ATOM 771 C C . ARG A 1 99 ? 8.418 -0.963 6.900 1.00 98.06 99 ARG A C 1
ATOM 773 O O . ARG A 1 99 ? 7.553 -0.202 7.337 1.00 98.06 99 ARG A O 1
ATOM 780 N N . LEU A 1 100 ? 8.120 -1.981 6.089 1.00 98.38 100 LEU A N 1
ATOM 781 C CA . LEU A 1 100 ? 6.744 -2.298 5.718 1.00 98.38 100 LEU A CA 1
ATOM 782 C C . LEU A 1 100 ? 5.929 -2.708 6.948 1.00 98.38 100 LEU A C 1
ATOM 784 O O . LEU A 1 100 ? 4.813 -2.224 7.125 1.00 98.38 100 LEU A O 1
ATOM 788 N N . SER A 1 101 ? 6.487 -3.557 7.813 1.00 96.69 101 SER A N 1
ATOM 789 C CA . SER A 1 101 ? 5.839 -3.997 9.050 1.00 96.69 101 SER A CA 1
ATOM 790 C C . SER A 1 101 ? 5.562 -2.823 9.990 1.00 96.69 101 SER A C 1
ATOM 792 O O . SER A 1 101 ? 4.463 -2.726 10.535 1.00 96.69 101 SER A O 1
ATOM 794 N N . GLU A 1 102 ? 6.513 -1.900 10.145 1.00 97.31 102 GLU A N 1
ATOM 795 C CA . GLU A 1 102 ? 6.310 -0.673 10.922 1.00 97.31 102 GLU A CA 1
ATOM 796 C C . GLU A 1 102 ? 5.177 0.179 10.330 1.00 97.31 102 GLU A C 1
ATOM 798 O O . GLU A 1 102 ? 4.265 0.615 11.042 1.00 97.31 102 GLU A O 1
ATOM 803 N N . ALA A 1 103 ? 5.170 0.358 9.007 1.00 97.69 103 ALA A N 1
ATOM 804 C CA . ALA A 1 103 ? 4.127 1.107 8.320 1.00 97.69 103 ALA A CA 1
ATOM 805 C C . ALA A 1 103 ? 2.740 0.463 8.460 1.00 97.69 103 ALA A C 1
ATOM 807 O O . ALA A 1 103 ? 1.755 1.204 8.514 1.00 97.69 103 ALA A O 1
ATOM 808 N N . CYS A 1 104 ? 2.650 -0.869 8.560 1.00 96.69 104 CYS A N 1
ATOM 809 C CA . CYS A 1 104 ? 1.403 -1.622 8.754 1.00 96.69 104 CYS A CA 1
ATOM 810 C C . CYS A 1 104 ? 0.761 -1.408 10.135 1.00 96.69 104 CYS A C 1
ATOM 812 O O . CYS A 1 104 ? -0.451 -1.579 10.268 1.00 96.69 104 CYS A O 1
ATOM 814 N N . GLY A 1 105 ? 1.533 -0.994 11.144 1.00 93.94 105 GLY A N 1
ATOM 815 C CA . GLY A 1 105 ? 1.019 -0.659 12.473 1.00 93.94 105 GLY A CA 1
ATOM 816 C C . GLY A 1 105 ? 0.334 -1.825 13.199 1.00 93.94 105 GLY A C 1
ATOM 817 O O . GLY A 1 105 ? 0.709 -2.984 13.037 1.00 93.94 105 GLY A O 1
ATOM 818 N N . ASP A 1 106 ? -0.669 -1.494 14.017 1.00 91.69 106 ASP A N 1
ATOM 819 C CA . ASP A 1 106 ? -1.394 -2.427 14.893 1.00 91.69 106 ASP A CA 1
ATOM 820 C C . ASP A 1 106 ? -1.942 -3.649 14.122 1.00 91.69 106 ASP A C 1
ATOM 822 O O . ASP A 1 106 ? -2.748 -3.436 13.214 1.00 91.69 106 ASP A O 1
ATOM 826 N N . PRO A 1 107 ? -1.547 -4.897 14.457 1.00 89.62 107 PRO A N 1
ATOM 827 C CA . PRO A 1 107 ? -2.033 -6.132 13.830 1.00 89.62 107 PRO A CA 1
ATOM 828 C C . PRO A 1 107 ? -3.555 -6.321 13.827 1.00 89.62 107 PRO A C 1
ATOM 830 O O . PRO A 1 107 ? -4.076 -6.938 12.899 1.00 89.62 107 PRO A O 1
ATOM 833 N N . GLU A 1 108 ? -4.265 -5.772 14.813 1.00 89.69 108 GLU A N 1
ATOM 834 C CA . GLU A 1 108 ? -5.718 -5.945 14.956 1.00 89.69 108 GLU A CA 1
ATOM 835 C C . GLU A 1 108 ? -6.521 -4.992 14.054 1.00 89.69 108 GLU A C 1
ATOM 837 O O . GLU A 1 108 ? -7.699 -5.219 13.776 1.00 89.69 108 GLU A O 1
ATOM 842 N N . GLN A 1 109 ? -5.899 -3.919 13.554 1.00 91.88 109 GLN A N 1
ATOM 843 C CA . GLN A 1 109 ? -6.558 -2.988 12.639 1.00 91.88 109 GLN A CA 1
ATOM 844 C C . GLN A 1 109 ? -6.814 -3.670 11.274 1.00 91.88 109 GLN A C 1
ATOM 846 O O . GLN A 1 109 ? -5.975 -4.434 10.806 1.00 91.88 109 GLN A O 1
ATOM 851 N N . PRO A 1 110 ? -7.914 -3.418 10.556 1.00 95.94 110 PRO A N 1
ATOM 852 C CA . PRO A 1 110 ? -8.006 -3.855 9.163 1.00 95.94 110 PRO A CA 1
ATOM 853 C C . PRO A 1 110 ? -6.974 -3.120 8.289 1.00 95.94 110 PRO A C 1
ATOM 855 O O . PRO A 1 110 ? -6.738 -1.921 8.477 1.00 95.94 110 PRO A O 1
ATOM 858 N N . LEU A 1 111 ? -6.332 -3.832 7.361 1.00 97.81 111 LEU A N 1
ATOM 859 C CA . LEU A 1 111 ? -5.194 -3.323 6.586 1.00 97.81 111 LEU A CA 1
ATOM 860 C C . LEU A 1 111 ? -5.356 -3.597 5.092 1.00 97.81 111 LEU A C 1
ATOM 862 O O . LEU A 1 111 ? -5.487 -4.738 4.671 1.00 97.81 111 LEU A O 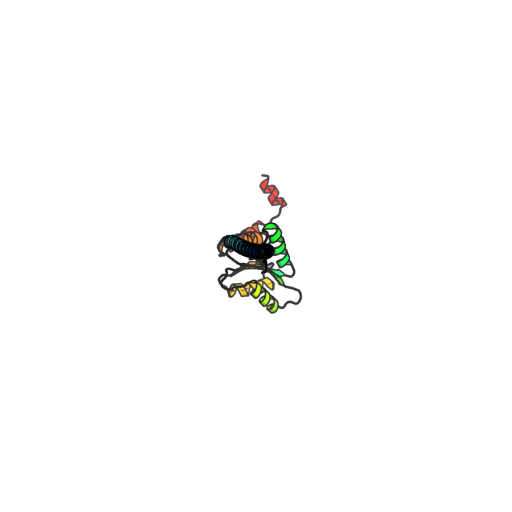1
ATOM 866 N N . LEU A 1 112 ? -5.240 -2.558 4.276 1.00 98.44 112 LEU A N 1
ATOM 867 C CA . LEU A 1 112 ? -5.106 -2.680 2.832 1.00 98.44 112 LEU A CA 1
ATOM 868 C C . LEU A 1 112 ? -3.676 -2.327 2.425 1.00 98.44 112 LEU A C 1
ATOM 870 O O . LEU A 1 112 ? -3.210 -1.214 2.670 1.00 98.44 112 LEU A O 1
ATOM 874 N N . ILE A 1 113 ? -2.988 -3.259 1.775 1.00 98.69 113 ILE A N 1
ATOM 875 C CA . ILE A 1 113 ? -1.693 -3.003 1.150 1.00 98.69 113 ILE A CA 1
ATOM 876 C C . ILE A 1 113 ? -1.903 -2.857 -0.358 1.00 98.69 113 ILE A C 1
ATOM 878 O O . ILE A 1 113 ? -2.548 -3.691 -0.990 1.00 98.69 113 ILE A O 1
ATOM 882 N N . LEU A 1 114 ? -1.358 -1.792 -0.935 1.00 98.81 114 LEU A N 1
ATOM 883 C CA . LEU A 1 114 ? -1.366 -1.523 -2.367 1.00 98.81 114 LEU A CA 1
ATOM 884 C C . LEU A 1 114 ? 0.056 -1.650 -2.901 1.00 98.81 114 LEU A C 1
ATOM 886 O O . LEU A 1 114 ? 0.954 -0.994 -2.374 1.00 98.81 114 LEU A O 1
ATOM 890 N N . THR A 1 115 ? 0.267 -2.452 -3.944 1.00 98.75 115 THR A N 1
ATOM 891 C CA . THR A 1 115 ? 1.583 -2.569 -4.588 1.00 98.75 115 THR A CA 1
ATOM 892 C C . THR A 1 115 ? 1.552 -2.267 -6.074 1.00 98.75 115 THR A C 1
ATOM 894 O O . THR A 1 115 ? 0.526 -2.399 -6.742 1.00 98.75 115 THR A O 1
ATOM 897 N N . ASP A 1 116 ? 2.703 -1.859 -6.595 1.00 98.06 116 ASP A N 1
ATOM 898 C CA . ASP A 1 116 ? 2.902 -1.470 -7.988 1.00 98.06 116 ASP A CA 1
ATOM 899 C C . ASP A 1 116 ? 2.886 -2.659 -8.955 1.00 98.06 116 ASP A C 1
ATOM 901 O O . ASP A 1 116 ? 2.191 -2.617 -9.965 1.00 98.06 116 ASP A O 1
ATOM 905 N N . LEU A 1 117 ? 3.611 -3.735 -8.644 1.00 97.50 117 LEU A N 1
ATOM 906 C CA . LEU A 1 117 ? 3.845 -4.837 -9.574 1.00 97.50 117 LEU A CA 1
ATOM 907 C C . LEU A 1 117 ? 3.813 -6.198 -8.874 1.00 97.50 117 LEU A C 1
ATOM 909 O O . LEU A 1 117 ? 4.458 -6.408 -7.847 1.00 97.50 117 LEU A O 1
ATOM 913 N N . VAL A 1 118 ? 3.091 -7.152 -9.466 1.00 97.94 118 VAL A N 1
ATOM 914 C CA . VAL A 1 118 ? 3.070 -8.552 -9.012 1.00 97.94 118 VAL A CA 1
ATOM 915 C C . VAL A 1 118 ? 4.451 -9.187 -9.194 1.00 97.94 118 VAL A C 1
ATOM 917 O O . VAL A 1 118 ? 5.081 -9.035 -10.235 1.00 97.94 118 VAL A O 1
ATOM 920 N N . GLY A 1 119 ? 4.913 -9.922 -8.181 1.00 95.62 119 GLY A N 1
ATOM 921 C CA . GLY A 1 119 ? 6.190 -10.644 -8.200 1.00 95.62 119 GLY A CA 1
ATOM 922 C C . GLY A 1 119 ? 7.427 -9.811 -7.841 1.00 95.62 119 GLY A C 1
ATOM 923 O O . GLY A 1 119 ? 8.485 -10.392 -7.604 1.00 95.62 119 GLY A O 1
ATOM 924 N N . GLY A 1 120 ? 7.311 -8.483 -7.739 1.00 96.56 120 GLY A N 1
ATOM 925 C CA . GLY A 1 120 ? 8.382 -7.627 -7.218 1.00 96.56 120 GLY A CA 1
ATOM 926 C C . GLY A 1 120 ? 8.584 -7.783 -5.706 1.00 96.56 120 GLY A C 1
ATOM 927 O O . GLY A 1 120 ? 7.707 -8.286 -5.000 1.00 96.56 120 GLY A O 1
ATOM 928 N N . THR A 1 121 ? 9.716 -7.305 -5.179 1.00 97.69 121 THR A N 1
ATOM 929 C CA . THR A 1 121 ? 9.999 -7.335 -3.730 1.00 97.69 121 THR A CA 1
ATOM 930 C C . THR A 1 121 ? 8.890 -6.685 -2.891 1.00 97.69 121 THR A C 1
ATOM 932 O O . THR A 1 121 ? 8.462 -7.331 -1.931 1.00 97.69 121 THR A O 1
ATOM 935 N N . PRO A 1 122 ? 8.323 -5.508 -3.250 1.00 98.25 122 PRO A N 1
ATOM 936 C CA . PRO A 1 122 ? 7.226 -4.920 -2.481 1.00 98.25 122 PRO A CA 1
ATOM 937 C C . PRO A 1 122 ? 6.004 -5.842 -2.398 1.00 98.25 122 PRO A C 1
ATOM 939 O O . PRO A 1 122 ? 5.437 -6.027 -1.322 1.00 98.25 122 PRO A O 1
ATOM 942 N N . HIS A 1 123 ? 5.646 -6.493 -3.510 1.00 98.62 123 HIS A N 1
ATOM 943 C CA . HIS A 1 123 ? 4.558 -7.469 -3.570 1.00 98.62 123 HIS A CA 1
ATOM 944 C C . HIS A 1 123 ? 4.841 -8.722 -2.741 1.00 98.62 123 HIS A C 1
ATOM 946 O O . HIS A 1 123 ? 3.996 -9.128 -1.947 1.00 98.62 123 HIS A O 1
ATOM 952 N N . ASN A 1 124 ? 6.015 -9.335 -2.898 1.00 98.31 124 ASN A N 1
ATOM 953 C CA . ASN A 1 124 ? 6.341 -10.589 -2.216 1.00 98.31 124 ASN A CA 1
ATOM 954 C C . ASN A 1 124 ? 6.368 -10.408 -0.693 1.00 98.31 124 ASN A C 1
ATOM 956 O O . ASN A 1 124 ? 5.832 -11.236 0.048 1.00 98.31 124 ASN A O 1
ATOM 960 N N . VAL A 1 125 ? 6.940 -9.297 -0.227 1.00 98.38 125 VAL A N 1
ATOM 961 C CA . VAL A 1 125 ? 6.990 -8.963 1.198 1.00 98.38 125 VAL A CA 1
ATOM 962 C C . VAL A 1 125 ? 5.591 -8.625 1.729 1.00 98.38 125 VAL A C 1
ATOM 964 O O . VAL A 1 125 ? 5.192 -9.156 2.766 1.00 98.38 125 VAL A O 1
ATOM 967 N N . ALA A 1 126 ? 4.791 -7.838 1.001 1.00 98.44 126 ALA A N 1
ATOM 968 C CA . ALA A 1 126 ? 3.399 -7.562 1.369 1.00 98.44 126 ALA A CA 1
ATOM 969 C C . ALA A 1 126 ? 2.535 -8.834 1.431 1.00 98.44 126 ALA A C 1
ATOM 971 O O . ALA A 1 126 ? 1.726 -9.000 2.344 1.00 98.44 126 ALA A O 1
ATOM 972 N N . MET A 1 127 ? 2.736 -9.772 0.504 1.00 98.12 127 MET A N 1
ATOM 973 C CA . MET A 1 127 ? 2.040 -11.058 0.500 1.00 98.12 127 MET A CA 1
ATOM 974 C C . MET A 1 127 ? 2.351 -11.871 1.764 1.00 98.12 127 MET A C 1
ATOM 976 O O . MET A 1 127 ? 1.464 -12.516 2.325 1.00 98.12 127 MET A O 1
ATOM 980 N N . ALA A 1 128 ? 3.595 -11.825 2.251 1.00 97.31 128 ALA A N 1
ATOM 981 C CA . ALA A 1 128 ? 3.966 -12.471 3.507 1.00 97.31 128 ALA A CA 1
ATOM 982 C C . ALA A 1 128 ? 3.244 -11.855 4.720 1.00 97.31 128 ALA A C 1
ATOM 984 O O . ALA A 1 128 ? 2.878 -12.595 5.634 1.00 97.31 128 ALA A O 1
ATOM 985 N N . VAL A 1 129 ? 2.990 -10.540 4.716 1.00 97.12 129 VAL A N 1
ATOM 986 C CA . VAL A 1 129 ? 2.189 -9.860 5.752 1.00 97.12 129 VAL A CA 1
ATOM 987 C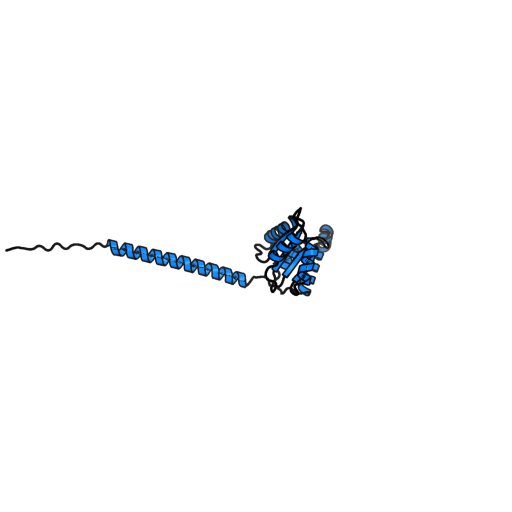 C . VAL A 1 129 ? 0.743 -10.356 5.727 1.00 97.12 129 VAL A C 1
ATOM 989 O O . VAL A 1 129 ? 0.228 -10.789 6.755 1.00 97.12 129 VAL A O 1
ATOM 992 N N . VAL A 1 130 ? 0.109 -10.366 4.553 1.00 96.25 130 VAL A N 1
ATOM 993 C CA . VAL A 1 130 ? -1.299 -10.780 4.385 1.00 96.25 130 VAL A CA 1
ATOM 994 C C . VAL A 1 130 ? -1.519 -12.232 4.805 1.00 96.25 130 VAL A C 1
ATOM 996 O O . VAL A 1 130 ? -2.489 -12.547 5.483 1.00 96.25 130 VAL A O 1
ATOM 999 N N . ARG A 1 131 ? -0.567 -13.124 4.511 1.00 96.31 131 ARG A N 1
ATOM 1000 C CA . ARG A 1 131 ? -0.627 -14.527 4.960 1.00 96.31 131 ARG A CA 1
ATOM 1001 C C . ARG A 1 131 ? -0.600 -14.695 6.481 1.00 96.31 131 ARG A C 1
ATOM 1003 O O . ARG A 1 131 ? -1.014 -15.740 6.973 1.00 96.31 131 ARG A O 1
ATOM 1010 N N . ARG A 1 132 ? -0.081 -13.712 7.220 1.00 95.44 132 ARG A N 1
ATOM 1011 C CA . ARG A 1 132 ? 0.045 -13.743 8.687 1.00 95.44 132 ARG A CA 1
ATOM 1012 C C . ARG A 1 132 ? -1.050 -12.944 9.398 1.00 95.44 132 ARG A C 1
ATOM 1014 O O . ARG A 1 132 ? -1.185 -13.076 10.609 1.00 95.44 132 ARG A O 1
ATOM 1021 N N . ARG A 1 133 ? -1.813 -12.126 8.670 1.00 94.50 133 ARG A N 1
ATOM 1022 C CA . ARG A 1 133 ? -2.814 -11.200 9.212 1.00 94.50 133 ARG A CA 1
ATOM 1023 C C . ARG A 1 133 ? -4.124 -11.359 8.448 1.00 94.50 133 ARG A C 1
ATOM 1025 O O . ARG A 1 133 ? -4.268 -10.835 7.352 1.00 94.50 133 ARG A O 1
ATOM 1032 N N . SER A 1 134 ? -5.087 -12.060 9.043 1.00 92.75 134 SER A N 1
ATOM 1033 C C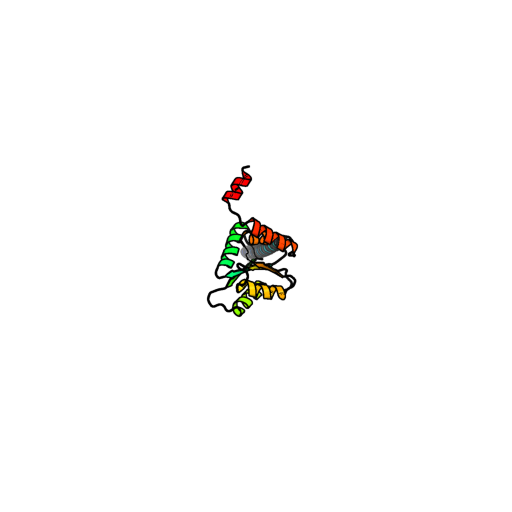A . SER A 1 134 ? -6.379 -12.376 8.410 1.00 92.75 134 SER A CA 1
ATOM 1034 C C . SER A 1 134 ? -7.231 -11.148 8.068 1.00 92.75 134 SER A C 1
ATOM 1036 O O . SER A 1 134 ? -8.072 -11.226 7.181 1.00 92.75 134 SER A O 1
ATOM 1038 N N . SER A 1 135 ? -7.012 -10.021 8.751 1.00 94.56 135 SER A N 1
ATOM 1039 C CA . SER A 1 135 ? -7.667 -8.730 8.499 1.00 94.56 135 SER A CA 1
ATOM 1040 C C . SER A 1 135 ? -6.951 -7.870 7.446 1.00 94.56 135 SER A C 1
ATOM 1042 O O . SER A 1 135 ? -7.302 -6.699 7.267 1.00 94.56 135 SER A O 1
ATOM 1044 N N . ALA A 1 136 ? -5.922 -8.412 6.783 1.00 97.44 136 ALA A N 1
ATOM 1045 C CA . ALA A 1 136 ? -5.167 -7.722 5.751 1.00 97.44 136 ALA A CA 1
ATOM 1046 C C . ALA A 1 136 ? -5.530 -8.207 4.345 1.00 97.44 136 ALA A C 1
ATOM 1048 O O . ALA A 1 136 ? -5.681 -9.401 4.098 1.00 97.44 136 ALA A O 1
ATOM 1049 N N . PHE A 1 137 ? -5.582 -7.271 3.404 1.00 98.38 137 PHE A N 1
ATOM 1050 C CA . PHE A 1 137 ? -5.793 -7.524 1.984 1.00 98.38 137 PHE A CA 1
ATOM 1051 C C . PHE A 1 137 ? -4.690 -6.862 1.162 1.00 98.38 137 PHE A C 1
ATOM 1053 O O . PHE A 1 137 ? -4.112 -5.853 1.571 1.00 98.38 137 PHE A O 1
ATOM 1060 N N . LEU A 1 138 ? -4.400 -7.426 -0.009 1.00 98.50 138 LEU A N 1
ATOM 1061 C CA . LEU A 1 138 ? -3.394 -6.916 -0.935 1.00 98.50 138 LEU A CA 1
ATOM 1062 C C . LEU A 1 138 ? -3.998 -6.738 -2.322 1.00 98.50 138 LEU A C 1
ATOM 1064 O O . LEU A 1 138 ? -4.529 -7.685 -2.897 1.00 98.50 138 LEU A O 1
ATOM 1068 N N . VAL A 1 139 ? -3.854 -5.533 -2.867 1.00 98.50 139 VAL A N 1
ATOM 1069 C CA . VAL A 1 139 ? -4.151 -5.223 -4.267 1.00 98.50 139 VAL A CA 1
ATOM 1070 C C . VAL A 1 139 ? -2.851 -4.826 -4.952 1.00 98.50 139 VAL A C 1
ATOM 1072 O O . VAL A 1 139 ? -2.166 -3.898 -4.530 1.00 98.50 139 VAL A O 1
ATOM 1075 N N . SER A 1 140 ? -2.500 -5.534 -6.017 1.00 98.12 140 SER A N 1
ATOM 1076 C CA . SER A 1 140 ? -1.288 -5.282 -6.803 1.00 98.12 140 SER A CA 1
ATOM 1077 C C . SER A 1 140 ? -1.631 -4.732 -8.180 1.00 98.12 140 SER A C 1
ATOM 1079 O O . SER A 1 140 ? -2.736 -4.953 -8.672 1.00 98.12 140 SER A O 1
ATOM 1081 N N . GLY A 1 141 ? -0.690 -4.024 -8.810 1.00 97.75 141 GLY A N 1
ATOM 1082 C CA . GLY A 1 141 ? -1.007 -3.244 -10.008 1.00 97.75 141 GLY A CA 1
ATOM 1083 C C . GLY A 1 141 ? -1.852 -2.016 -9.675 1.00 97.75 141 GLY A C 1
ATOM 1084 O O . GLY A 1 141 ? -2.656 -1.582 -10.498 1.00 97.75 141 GLY A O 1
ATOM 1085 N N . ALA A 1 142 ? -1.739 -1.503 -8.445 1.00 97.38 142 ALA A N 1
ATOM 1086 C CA . ALA A 1 142 ? -2.535 -0.375 -8.000 1.00 97.38 142 ALA A CA 1
ATOM 1087 C C . ALA A 1 142 ? -2.225 0.862 -8.852 1.00 97.38 142 ALA A C 1
ATOM 1089 O O . ALA A 1 142 ? -1.076 1.138 -9.194 1.00 97.38 142 ALA A O 1
ATOM 1090 N N . ASN A 1 143 ? -3.266 1.627 -9.163 1.00 97.38 143 ASN A N 1
ATOM 1091 C CA . ASN A 1 143 ? -3.165 2.936 -9.793 1.00 97.38 143 ASN A CA 1
ATOM 1092 C C . ASN A 1 143 ? -3.810 4.001 -8.892 1.00 97.38 143 ASN A C 1
ATOM 1094 O O . ASN A 1 143 ? -4.343 3.694 -7.821 1.00 97.38 143 ASN A O 1
ATOM 1098 N N . LEU A 1 144 ? -3.762 5.263 -9.320 1.00 97.69 144 LEU A N 1
ATOM 1099 C CA . LEU A 1 144 ? -4.288 6.371 -8.524 1.00 97.69 144 LEU A CA 1
ATOM 1100 C C . LEU A 1 144 ? -5.791 6.227 -8.227 1.00 97.69 144 LEU A C 1
ATOM 1102 O O . LEU A 1 144 ? -6.219 6.592 -7.137 1.00 97.69 144 LEU A O 1
ATOM 1106 N N . ALA A 1 145 ? -6.575 5.653 -9.149 1.00 97.12 145 ALA A N 1
ATOM 1107 C CA . ALA A 1 145 ? -8.006 5.430 -8.944 1.00 97.12 145 ALA A CA 1
ATOM 1108 C C . ALA A 1 145 ? -8.268 4.453 -7.789 1.00 97.12 145 ALA A C 1
ATOM 1110 O O . ALA A 1 145 ? -9.093 4.746 -6.930 1.00 97.12 145 ALA A O 1
ATOM 1111 N N . VAL A 1 146 ? -7.509 3.352 -7.710 1.00 98.06 146 VAL A N 1
ATOM 1112 C CA . VAL A 1 146 ? -7.595 2.397 -6.588 1.00 98.06 146 VAL A CA 1
ATOM 1113 C C . VAL A 1 146 ? -7.311 3.088 -5.254 1.00 98.06 146 VAL A C 1
ATOM 1115 O O . VAL A 1 146 ? -8.044 2.891 -4.289 1.00 98.06 146 VAL A O 1
ATOM 1118 N N . LEU A 1 147 ? -6.252 3.903 -5.188 1.00 97.75 147 LEU A N 1
ATOM 1119 C CA . LEU A 1 147 ? -5.880 4.589 -3.950 1.00 97.75 147 LEU A CA 1
ATOM 1120 C C . LEU A 1 147 ? -6.923 5.637 -3.537 1.00 97.75 147 LEU A C 1
ATOM 1122 O O . LEU A 1 147 ? -7.246 5.718 -2.357 1.00 97.75 147 LEU A O 1
ATOM 1126 N N . VAL A 1 148 ? -7.455 6.419 -4.480 1.00 96.00 148 VAL A N 1
ATOM 1127 C CA . VAL A 1 148 ? -8.496 7.423 -4.199 1.00 96.00 148 VAL A CA 1
ATOM 1128 C C . VAL A 1 148 ? -9.783 6.756 -3.710 1.00 96.00 148 VAL A C 1
ATOM 1130 O O . VAL A 1 148 ? -10.327 7.169 -2.685 1.00 96.00 148 VAL A O 1
ATOM 1133 N N . GLU A 1 149 ? -10.232 5.696 -4.384 1.00 95.25 149 GLU A N 1
ATOM 1134 C CA . GLU A 1 149 ? -11.416 4.927 -3.981 1.00 95.25 149 GLU A CA 1
ATOM 1135 C C . GLU A 1 149 ? -11.232 4.343 -2.571 1.00 95.25 149 GLU A C 1
ATOM 1137 O O . GLU A 1 149 ? -12.067 4.531 -1.689 1.00 95.25 149 GLU A O 1
ATOM 1142 N N . ALA A 1 150 ? -10.083 3.713 -2.305 1.00 95.75 150 ALA A N 1
ATOM 1143 C CA . ALA A 1 150 ? -9.788 3.152 -0.990 1.00 95.75 150 ALA A CA 1
ATOM 1144 C C . ALA A 1 150 ? -9.701 4.227 0.102 1.00 95.75 150 ALA A C 1
ATOM 1146 O O . ALA A 1 150 ? -10.229 4.042 1.196 1.00 95.75 150 ALA A O 1
ATOM 1147 N N . ALA A 1 151 ? -9.036 5.352 -0.173 1.00 93.62 151 ALA A N 1
ATOM 1148 C CA . ALA A 1 151 ? -8.799 6.397 0.816 1.00 93.62 151 ALA A CA 1
ATOM 1149 C C . ALA A 1 151 ? -10.064 7.176 1.196 1.00 93.62 151 ALA A C 1
ATOM 1151 O O . ALA A 1 151 ? -10.105 7.744 2.289 1.00 93.62 151 ALA A O 1
ATOM 1152 N N . THR A 1 152 ? -11.064 7.199 0.313 1.00 90.75 152 THR A N 1
ATOM 1153 C CA . THR A 1 152 ? -12.356 7.868 0.530 1.00 90.75 152 THR A CA 1
ATOM 1154 C C . THR A 1 152 ? -13.459 6.918 1.000 1.00 90.75 152 THR A C 1
ATOM 1156 O O . THR A 1 152 ? -14.524 7.382 1.412 1.00 90.75 152 THR A O 1
ATOM 1159 N N . SER A 1 153 ? -13.199 5.608 1.004 1.00 88.88 153 SER A N 1
ATOM 1160 C CA . SER A 1 153 ? -14.139 4.606 1.495 1.00 88.88 153 SER A CA 1
ATOM 1161 C C . SER A 1 153 ? -14.377 4.725 3.003 1.00 88.88 153 SER A C 1
ATOM 1163 O O . SER A 1 153 ? -13.450 4.841 3.809 1.00 88.88 153 SER A O 1
ATOM 1165 N N . MET A 1 154 ? -15.654 4.662 3.380 1.00 82.56 154 MET A N 1
ATOM 1166 C CA . MET A 1 154 ? -16.117 4.607 4.771 1.00 82.56 154 MET A CA 1
ATOM 1167 C C . MET A 1 154 ? -16.590 3.202 5.172 1.00 82.56 154 MET A C 1
ATOM 1169 O O . MET A 1 154 ? -16.922 2.983 6.339 1.00 82.56 154 MET A O 1
ATOM 1173 N N . ASP A 1 155 ? -16.621 2.269 4.219 1.00 87.06 155 ASP A N 1
ATOM 1174 C CA . ASP A 1 155 ? -17.067 0.895 4.428 1.00 87.06 155 ASP A CA 1
ATOM 1175 C C . ASP A 1 155 ? -15.993 0.061 5.135 1.00 87.06 155 ASP A C 1
ATOM 1177 O O . ASP A 1 155 ? -14.806 0.401 5.149 1.00 87.06 155 ASP A O 1
ATOM 1181 N N . ALA A 1 156 ? -16.415 -1.065 5.714 1.00 91.38 156 ALA A N 1
ATOM 1182 C CA . ALA A 1 156 ? -15.488 -2.065 6.224 1.00 91.38 156 ALA A CA 1
ATOM 1183 C C . ALA A 1 156 ? -14.622 -2.641 5.091 1.00 91.38 156 ALA A C 1
ATOM 1185 O O . ALA A 1 156 ? -15.043 -2.718 3.937 1.00 91.38 156 ALA A O 1
ATOM 1186 N N . LEU A 1 157 ? -13.405 -3.065 5.438 1.00 95.38 157 LEU A N 1
ATOM 1187 C CA . LEU A 1 157 ? -12.528 -3.758 4.504 1.00 95.38 157 LEU A CA 1
ATOM 1188 C C . LEU A 1 157 ? -12.849 -5.256 4.508 1.00 95.38 157 LEU A C 1
ATOM 1190 O O . LEU A 1 157 ? -12.532 -5.959 5.468 1.00 95.38 157 LEU A O 1
ATOM 1194 N N . ASP A 1 158 ? -13.456 -5.723 3.425 1.00 95.06 158 ASP A N 1
ATOM 1195 C CA . ASP A 1 158 ? -13.793 -7.121 3.171 1.00 95.06 158 ASP A CA 1
ATOM 1196 C C . ASP A 1 158 ? -13.488 -7.516 1.712 1.00 95.06 158 ASP A C 1
ATOM 1198 O O . ASP A 1 158 ? -12.922 -6.740 0.936 1.00 95.06 158 ASP A O 1
ATOM 1202 N N . ALA A 1 159 ? -13.822 -8.755 1.341 1.00 95.31 159 ALA A N 1
ATOM 1203 C CA . ALA A 1 159 ? -13.570 -9.271 -0.003 1.00 95.31 159 ALA A CA 1
ATOM 1204 C C . ALA A 1 159 ? -14.318 -8.473 -1.086 1.00 95.31 159 ALA A C 1
ATOM 1206 O O . ALA A 1 159 ? -13.746 -8.194 -2.141 1.00 95.31 159 ALA A O 1
ATOM 1207 N N . ASP A 1 160 ? -15.549 -8.043 -0.802 1.00 95.56 160 ASP A N 1
ATOM 1208 C CA . ASP A 1 160 ? -16.364 -7.267 -1.735 1.00 95.56 160 ASP A CA 1
ATOM 1209 C C . ASP A 1 160 ? -15.762 -5.872 -1.944 1.00 95.56 160 ASP A C 1
ATOM 1211 O O . ASP A 1 160 ? -15.740 -5.357 -3.064 1.00 95.56 160 ASP A O 1
ATOM 1215 N N . ALA A 1 161 ? -15.243 -5.245 -0.883 1.00 95.62 161 ALA A N 1
ATOM 1216 C CA . ALA A 1 161 ? -14.510 -3.989 -0.985 1.00 95.62 161 ALA A CA 1
ATOM 1217 C C . ALA A 1 161 ? -13.276 -4.144 -1.883 1.00 95.62 161 ALA A C 1
ATOM 1219 O O . ALA A 1 161 ? -13.046 -3.310 -2.757 1.00 95.62 161 ALA A O 1
ATOM 1220 N N . VAL A 1 162 ? -12.514 -5.232 -1.735 1.00 97.50 162 VAL A N 1
ATOM 1221 C CA . VAL A 1 162 ? -11.358 -5.515 -2.601 1.00 97.50 162 VAL A CA 1
ATOM 1222 C C . VAL A 1 162 ? -11.773 -5.702 -4.060 1.00 97.50 162 VAL A C 1
ATOM 1224 O O . VAL A 1 162 ? -11.114 -5.160 -4.949 1.00 97.50 162 VAL A O 1
ATOM 1227 N N . GLU A 1 163 ? -12.870 -6.409 -4.331 1.00 97.38 163 GLU A N 1
ATOM 1228 C CA . GLU A 1 163 ? -13.383 -6.571 -5.695 1.00 97.38 163 GLU A CA 1
ATOM 1229 C C . GLU A 1 163 ? -13.772 -5.223 -6.319 1.00 97.38 163 GLU A C 1
ATOM 1231 O O . GLU A 1 163 ? -13.376 -4.934 -7.453 1.00 97.38 163 GLU A O 1
ATOM 1236 N N . ARG A 1 164 ? -14.455 -4.351 -5.562 1.00 96.38 164 ARG A N 1
ATOM 1237 C CA . ARG A 1 164 ? -14.789 -2.985 -6.005 1.00 96.38 164 ARG A CA 1
ATOM 1238 C C . ARG A 1 164 ? -13.543 -2.166 -6.327 1.00 96.38 164 ARG A C 1
ATOM 1240 O O . ARG A 1 164 ? -13.492 -1.521 -7.373 1.00 96.38 164 ARG A O 1
ATOM 1247 N N . LEU A 1 165 ? -12.518 -2.234 -5.479 1.00 97.50 165 LEU A N 1
ATOM 1248 C CA . LEU A 1 165 ? -11.246 -1.547 -5.707 1.00 97.50 165 LEU A CA 1
ATOM 1249 C C . LEU A 1 165 ? -10.558 -2.031 -6.988 1.00 97.50 165 LEU A C 1
ATOM 1251 O O . LEU A 1 165 ? -10.102 -1.219 -7.795 1.00 97.50 165 LEU A O 1
ATOM 1255 N N . VAL A 1 166 ? -10.515 -3.345 -7.219 1.00 98.19 166 VAL A N 1
A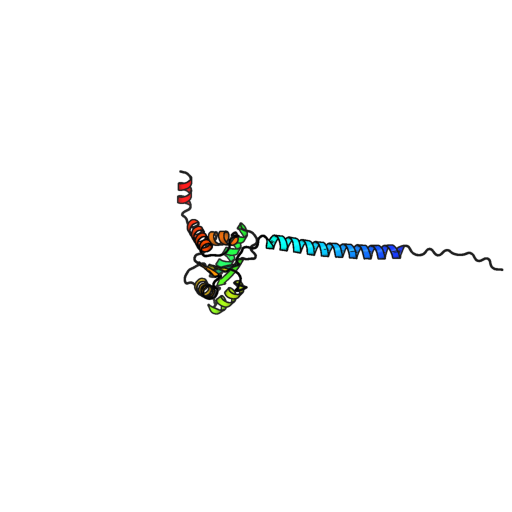TOM 1256 C CA . VAL A 1 166 ? -9.950 -3.920 -8.449 1.00 98.19 166 VAL A CA 1
ATOM 1257 C C . VAL A 1 166 ? -10.761 -3.496 -9.677 1.00 98.19 166 VAL A C 1
ATOM 1259 O O . VAL A 1 166 ? -10.175 -3.147 -10.706 1.00 98.19 166 VAL A O 1
ATOM 1262 N N . ALA A 1 167 ? -12.092 -3.483 -9.584 1.00 96.62 167 ALA A N 1
ATOM 1263 C CA . ALA A 1 167 ? -12.966 -3.025 -10.660 1.00 96.62 167 ALA A CA 1
ATOM 1264 C C . ALA A 1 167 ? -12.734 -1.541 -10.993 1.00 96.62 167 ALA A C 1
ATOM 1266 O O . ALA A 1 167 ? -12.575 -1.206 -12.168 1.00 96.62 167 ALA A O 1
ATOM 1267 N N . ALA A 1 168 ? -12.623 -0.674 -9.981 1.00 95.44 168 ALA A N 1
ATOM 1268 C CA . ALA A 1 168 ? -12.304 0.743 -10.154 1.00 95.44 168 ALA A CA 1
ATOM 1269 C C . ALA A 1 168 ? -10.940 0.939 -10.836 1.00 95.44 168 ALA A C 1
ATOM 1271 O O . ALA A 1 168 ? -10.820 1.707 -11.793 1.00 95.44 168 ALA A O 1
ATOM 1272 N N . GLY A 1 169 ? -9.925 0.183 -10.405 1.00 96.81 169 GLY A N 1
ATOM 1273 C CA . GLY A 1 169 ? -8.598 0.203 -11.017 1.00 96.81 169 GLY A CA 1
ATOM 1274 C C . GLY A 1 169 ? -8.620 -0.175 -12.497 1.00 96.81 169 GLY A C 1
ATOM 1275 O O . GLY A 1 169 ? -8.012 0.520 -13.311 1.00 96.81 169 GLY A O 1
ATOM 1276 N N . ARG A 1 170 ? -9.354 -1.236 -12.858 1.00 96.62 170 ARG A N 1
ATOM 1277 C CA . ARG A 1 170 ? -9.520 -1.675 -14.253 1.00 96.62 170 ARG A CA 1
ATOM 1278 C C . ARG A 1 170 ? -10.295 -0.663 -15.091 1.00 96.62 170 ARG A C 1
ATOM 1280 O O . ARG A 1 170 ? -9.863 -0.356 -16.193 1.00 96.62 170 ARG A O 1
ATOM 1287 N N . ALA A 1 171 ? -11.397 -0.124 -14.571 1.00 93.38 171 ALA A N 1
ATOM 1288 C CA . ALA A 1 171 ? -12.222 0.857 -15.278 1.00 93.38 171 ALA A CA 1
ATOM 1289 C C . ALA A 1 171 ? -11.471 2.170 -15.560 1.00 93.38 171 ALA A C 1
ATOM 1291 O O . ALA A 1 171 ? -11.741 2.834 -16.559 1.00 93.38 171 ALA A O 1
ATOM 1292 N N . ALA A 1 172 ? -10.512 2.533 -14.705 1.00 94.44 172 ALA A N 1
ATOM 1293 C CA . ALA A 1 172 ? -9.664 3.704 -14.904 1.00 94.44 172 ALA A CA 1
ATOM 1294 C C . ALA A 1 172 ? -8.620 3.527 -16.025 1.00 94.44 172 ALA A C 1
ATOM 1296 O O . ALA A 1 172 ? -8.111 4.519 -16.546 1.00 94.44 172 ALA A O 1
ATOM 1297 N N . LEU A 1 173 ? -8.296 2.290 -16.412 1.00 94.62 173 LEU A N 1
ATOM 1298 C CA . LEU A 1 173 ? -7.392 2.001 -17.523 1.00 94.62 173 LEU A CA 1
ATOM 1299 C C . LEU A 1 173 ? -8.197 1.917 -18.821 1.00 94.62 173 LEU A C 1
ATOM 1301 O O . LEU A 1 173 ? -8.829 0.906 -19.116 1.00 94.62 173 LEU A O 1
ATOM 1305 N N . CYS A 1 174 ? -8.172 2.987 -19.610 1.00 91.69 174 CYS A N 1
ATOM 1306 C CA . CYS A 1 174 ? -8.900 3.055 -20.871 1.00 91.69 174 CYS A CA 1
ATOM 1307 C C . CYS A 1 174 ? -8.146 3.874 -21.923 1.00 91.69 174 CYS A C 1
ATOM 1309 O O . CYS A 1 174 ? -7.317 4.725 -21.597 1.00 91.69 174 CYS A O 1
ATOM 1311 N N . ASP A 1 175 ? -8.470 3.635 -23.194 1.00 93.94 175 ASP A N 1
ATOM 1312 C CA . ASP A 1 175 ? -8.161 4.588 -24.255 1.00 93.94 175 ASP A CA 1
ATOM 1313 C C . ASP A 1 175 ? -9.146 5.764 -24.174 1.00 93.94 175 ASP A C 1
ATOM 1315 O O . ASP A 1 175 ? -10.344 5.626 -24.445 1.00 93.94 175 ASP A O 1
ATOM 1319 N N . ALA A 1 176 ? -8.631 6.930 -23.787 1.00 90.25 176 ALA A N 1
ATOM 1320 C CA . ALA A 1 176 ? -9.432 8.125 -23.563 1.00 90.25 176 ALA A CA 1
ATOM 1321 C C . ALA A 1 176 ? -10.148 8.616 -24.833 1.00 90.25 176 ALA A C 1
ATOM 1323 O O . ALA A 1 176 ? -11.248 9.162 -24.733 1.00 90.25 176 ALA A O 1
ATOM 1324 N N . ALA A 1 177 ? -9.562 8.405 -26.018 1.00 90.56 177 ALA A N 1
ATOM 1325 C CA . ALA A 1 177 ? -10.183 8.813 -27.277 1.00 90.56 177 ALA A CA 1
ATOM 1326 C C . ALA A 1 177 ? -11.452 7.993 -27.552 1.00 90.56 177 ALA A C 1
ATOM 1328 O O . ALA A 1 177 ? -12.522 8.555 -27.804 1.00 90.56 177 ALA A O 1
ATOM 1329 N N . SER A 1 178 ? -11.352 6.669 -27.416 1.00 90.06 178 SER A N 1
ATOM 1330 C CA . SER A 1 178 ? -12.484 5.751 -27.568 1.00 90.06 178 SER A CA 1
ATOM 1331 C C . SER A 1 178 ? -13.593 6.012 -26.537 1.00 90.06 178 SER A C 1
ATOM 1333 O O . SER A 1 178 ? -14.774 6.006 -26.888 1.00 90.06 178 SER A O 1
ATOM 1335 N N . LEU A 1 179 ? -13.235 6.319 -25.283 1.00 84.56 179 LEU A N 1
ATOM 1336 C CA . LEU A 1 179 ? -14.206 6.637 -24.226 1.00 84.56 179 LEU A CA 1
ATOM 1337 C C . LEU A 1 179 ? -14.998 7.928 -24.507 1.00 84.56 179 LEU A C 1
ATOM 1339 O O . LEU A 1 179 ? -16.187 8.017 -24.193 1.00 84.56 179 LEU A O 1
ATOM 1343 N N . ALA A 1 180 ? -14.348 8.947 -25.074 1.00 81.50 180 ALA A N 1
ATOM 1344 C CA . ALA A 1 180 ? -15.010 10.201 -25.430 1.00 81.50 180 ALA A CA 1
ATOM 1345 C C . ALA A 1 180 ? -16.019 10.006 -26.576 1.00 81.50 180 ALA A C 1
ATOM 1347 O O . ALA A 1 180 ? -17.125 10.556 -26.531 1.00 81.50 180 ALA A O 1
ATOM 1348 N N . ALA A 1 181 ? -15.667 9.180 -27.565 1.00 81.06 181 ALA A N 1
ATOM 1349 C CA . ALA A 1 181 ? -16.525 8.880 -28.708 1.00 81.06 181 ALA A CA 1
ATOM 1350 C C . ALA A 1 181 ? -17.810 8.138 -28.296 1.00 81.06 181 ALA A C 1
ATOM 1352 O O . ALA A 1 181 ? -18.893 8.490 -28.749 1.00 81.06 181 ALA A O 1
ATOM 1353 N N . SER A 1 182 ? -17.728 7.178 -27.367 1.00 78.88 182 SER A N 1
ATOM 1354 C CA . SER A 1 182 ? -18.905 6.428 -26.894 1.00 78.88 182 SER A CA 1
ATOM 1355 C C . SER A 1 182 ? -19.870 7.237 -26.016 1.00 78.88 182 SER A C 1
ATOM 1357 O O . SER A 1 182 ? -20.965 6.773 -25.726 1.00 78.88 182 SER A O 1
ATOM 1359 N N . ARG A 1 183 ? -19.456 8.412 -25.519 1.00 72.69 183 ARG A N 1
ATOM 1360 C CA . ARG A 1 183 ? -20.289 9.311 -24.691 1.00 72.69 183 ARG A CA 1
ATOM 1361 C C . ARG A 1 183 ? -20.985 10.410 -25.494 1.00 72.69 183 ARG A C 1
ATOM 1363 O O . ARG A 1 183 ? -21.786 11.150 -24.931 1.00 72.69 183 ARG A O 1
ATOM 1370 N N . SER A 1 184 ? -20.621 10.563 -26.765 1.00 67.38 184 SER A N 1
ATOM 1371 C CA . SER A 1 184 ? -21.160 11.578 -27.678 1.00 67.38 184 SER A CA 1
ATOM 1372 C C . SER A 1 184 ? -22.182 11.013 -28.678 1.00 67.38 184 SER A C 1
ATOM 1374 O O . SER A 1 184 ? -22.726 11.774 -29.477 1.00 67.38 184 SER A O 1
ATOM 1376 N N . SER A 1 185 ? -22.472 9.710 -28.593 1.00 50.62 185 SER A N 1
ATOM 1377 C CA . SER A 1 185 ? -23.549 8.978 -29.278 1.00 50.62 185 SER A CA 1
ATOM 1378 C C . SER A 1 185 ? -24.669 8.620 -28.310 1.00 50.62 185 SER A C 1
ATOM 1380 O O . SER A 1 185 ? -25.848 8.746 -28.700 1.00 50.62 185 SER A O 1
#

Secondary structure (DSSP, 8-state):
---------PPPTHHHHHHHHHHHHHHHHHHHHHHHHHHHHHHHHHHTTS--SSEEEEEEETTHHHHHHHHHHHHH---TTEEEEEE-TT--HHHHHHHHHHHH--TTS-EEEEESSTTSHHHHHHHHHHHH-TTEEEEES--HHHHHHHHH--S--SHHHHHHHHHHHHHH---HHHHHHTT--

Radius of gyration: 30.48 Å; chains: 1; bounding box: 44×86×106 Å

Foldseek 3Di:
DDDDDDDDDDDDPVVVVVVVVVVVVVVVVVVVVVVVVVVVVVVVVVCVVQQAQAAEEEEEADCPQVVLVVVLCVVVNDQPRYYYQHDYPPDDLVNSLVVRVVSRPDLVGQYEYEYQAPPDSRNVSLVVSCVVRVSYDYDYNQDSQLVNLRSRDNDRDDPVSVVVSVVSRVVVDDDPVVVVVVVVD

Sequence (185 aa):
MSSRAQSARRQPIRSGRAKLDMRLRRTVQQLRRALQTLAARICRRRQRRTMPAFRIVVAAHGELASGFVTAARLICGEMDHVRAVGLEPGDSPESFAERLSEACGDPEQPLLILTDLVGGTPHNVAMAVVRRRSSAFLVSGANLAVLVEAATSMDALDADAVERLVAAGRAALCDAASLAASRSS